Protein AF-A0A812FP64-F1 (afdb_monomer)

Solvent-accessible surface area (backbone atoms only — not comparable to full-atom values): 18025 Å² total; per-residue (Å²): 130,90,75,57,46,50,101,86,68,48,74,59,76,92,74,83,90,45,68,60,54,35,34,75,73,61,64,27,31,52,52,30,42,35,33,38,36,27,57,42,31,34,38,36,52,99,87,45,77,47,78,25,68,28,50,44,52,38,47,74,76,44,95,54,52,71,64,57,52,62,69,29,67,69,55,45,49,52,55,51,52,55,50,50,54,51,47,53,60,49,29,75,68,24,72,63,49,21,33,39,33,40,24,60,36,70,70,52,29,52,52,51,42,48,44,37,40,75,75,65,72,37,49,62,50,80,42,40,84,84,48,96,58,44,64,59,54,52,52,52,48,64,77,39,80,56,37,30,42,29,21,35,74,55,71,53,50,102,61,89,46,45,48,25,26,32,35,38,57,46,50,77,78,81,48,62,69,57,53,51,42,47,52,54,46,28,23,38,58,60,97,53,84,64,60,66,18,40,38,38,35,61,40,38,69,64,57,48,53,44,54,55,40,57,47,66,54,67,63,74,90,78,71,81,80,82,80,86,81,86,83,82,88,84,84,92,86,92,79,84,93,78,86,88,83,88,81,91,82,90,86,86,88,83,85,87,84,87,85,84,87,75,90,75,86,75,67,89,80,83,89,85,83,88,83,84,80,88,66,68,52,76,45,78,51,61,73,48,75,48,76,48,65,37,79,120

Mean predicted aligned error: 14.49 Å

Radius of gyration: 25.07 Å; Cα contacts (8 Å, |Δi|>4): 421; chains: 1; bounding box: 76×59×64 Å

Sequence (296 aa):
MAEYSDPEGMLICDYQYGLKQAVVDGVCRQPKIVLIDNEHLSITSGGNRQHFASILDCLKQSDISYQSVIHNEEAMHYILNSACKKLAQIRELSPNAGGLVVAASIKHAKDIQKRLVEQFNQSASIVTYHHVNPLNEIESFRHSNVQWIVSVGMISEGTDIPRLQVCCHMSSVKTELYFRQVLGRILRVNDSLNQEAWLYTFAEESLIGFAERIEQDIPDTCMFLKQEEGAQNVADEPISLSSTVSDRIQSSYSQPSTLSWENISAVIESNNTNNALLYDELRLGQFKQRVIAAFT

Nearest PDB structures (foldseek):
  8h5z-assembly2_A  TM=6.139E-01  e=2.777E-07  Escherichia coli K-12
  6jde-assembly2_A  TM=6.285E-01  e=4.285E-07  Escherichia coli K-12
  6l5n-assembly2_B  TM=7.055E-01  e=5.431E-06  Homo sapiens
  1wp9-assembly2_B  TM=6.899E-01  e=4.798E-06  Pyrococcus furiosus DSM 3638
  6jde-assembly1_B  TM=5.961E-01  e=1.085E-06  Escherichia coli K-12

Structure (mmCIF, N/CA/C/O backbone):
data_AF-A0A812FP64-F1
#
_entry.id   AF-A0A812FP64-F1
#
loop_
_atom_site.group_PDB
_atom_site.id
_atom_site.type_symbol
_atom_site.label_atom_id
_atom_site.label_alt_id
_atom_site.label_comp_id
_atom_site.label_asym_id
_atom_site.label_entity_id
_atom_site.label_seq_id
_atom_site.pdbx_PDB_ins_code
_atom_site.Cartn_x
_atom_site.Cartn_y
_atom_site.Cartn_z
_atom_site.occupancy
_atom_site.B_iso_or_equiv
_atom_site.auth_seq_id
_atom_site.auth_comp_id
_atom_site.auth_asym_id
_atom_site.auth_atom_id
_atom_site.pdbx_PDB_model_num
ATOM 1 N N . MET A 1 1 ? 41.583 18.718 -5.049 1.00 45.09 1 MET A N 1
ATOM 2 C CA . MET A 1 1 ? 40.589 18.086 -4.156 1.00 45.09 1 MET A CA 1
ATOM 3 C C . MET A 1 1 ? 39.239 18.355 -4.789 1.00 45.09 1 MET A C 1
ATOM 5 O O . MET A 1 1 ? 39.073 19.461 -5.276 1.00 45.09 1 MET A O 1
ATOM 9 N N . ALA A 1 2 ? 38.362 17.360 -4.915 1.00 50.62 2 ALA A N 1
ATOM 10 C CA . ALA A 1 2 ? 37.030 17.594 -5.472 1.00 50.62 2 ALA A CA 1
ATOM 11 C C . ALA A 1 2 ? 36.250 18.498 -4.502 1.00 50.62 2 ALA A C 1
ATOM 13 O O . ALA A 1 2 ? 36.126 18.159 -3.325 1.00 50.62 2 ALA A O 1
ATOM 14 N N . GLU A 1 3 ? 35.830 19.669 -4.975 1.00 54.97 3 GLU A N 1
ATOM 15 C CA . GLU A 1 3 ? 34.977 20.599 -4.235 1.00 54.97 3 GLU A CA 1
ATOM 16 C C . GLU A 1 3 ? 33.529 20.142 -4.428 1.00 54.97 3 GLU A C 1
ATOM 18 O O . GLU A 1 3 ? 32.976 20.257 -5.514 1.00 54.97 3 GLU A O 1
ATOM 23 N N . TYR A 1 4 ? 32.940 19.555 -3.384 1.00 62.34 4 TYR A N 1
ATOM 24 C CA . TYR A 1 4 ? 31.558 19.051 -3.392 1.00 62.34 4 TYR A CA 1
ATOM 25 C C . TYR A 1 4 ? 30.542 20.104 -2.930 1.00 62.34 4 TYR A C 1
ATOM 27 O O . TYR A 1 4 ? 29.413 19.766 -2.581 1.00 62.34 4 TYR A O 1
ATOM 35 N N . SER A 1 5 ? 30.944 21.371 -2.879 1.00 66.00 5 SER A N 1
ATOM 36 C CA . SER A 1 5 ? 30.127 22.470 -2.378 1.00 66.00 5 SER A CA 1
ATOM 37 C C . SER A 1 5 ? 30.410 23.741 -3.167 1.00 66.00 5 SER A C 1
ATOM 39 O O . SER A 1 5 ? 31.574 24.031 -3.449 1.00 66.00 5 SER A O 1
ATOM 41 N N . ASP A 1 6 ? 29.357 24.471 -3.527 1.00 64.94 6 ASP A N 1
ATOM 42 C CA . ASP A 1 6 ? 29.465 25.781 -4.172 1.00 64.94 6 ASP A CA 1
ATOM 43 C C . ASP A 1 6 ? 29.991 26.853 -3.179 1.00 64.94 6 ASP A C 1
ATOM 45 O O . ASP A 1 6 ? 30.151 26.565 -1.984 1.00 64.94 6 ASP A O 1
ATOM 49 N N . PRO A 1 7 ? 30.326 28.077 -3.638 1.00 69.00 7 PRO A N 1
ATOM 50 C CA . PRO A 1 7 ? 30.787 29.166 -2.768 1.00 69.00 7 PRO A CA 1
ATOM 51 C C . PRO A 1 7 ? 29.809 29.518 -1.634 1.00 69.00 7 PRO A C 1
ATOM 53 O O . PRO A 1 7 ? 30.215 30.108 -0.632 1.00 69.00 7 PRO A O 1
ATOM 56 N N . GLU A 1 8 ? 28.539 29.147 -1.785 1.00 72.75 8 GLU A N 1
ATOM 57 C CA . GLU A 1 8 ? 27.446 29.344 -0.840 1.00 72.75 8 GLU A CA 1
ATOM 58 C C . GLU A 1 8 ? 27.245 28.153 0.127 1.00 72.75 8 GLU A C 1
ATOM 60 O O . GLU A 1 8 ? 26.411 28.225 1.032 1.00 72.75 8 GLU A O 1
ATOM 65 N N . GLY A 1 9 ? 28.040 27.082 0.003 1.00 66.44 9 GLY A N 1
ATOM 66 C CA . GLY A 1 9 ? 28.009 25.904 0.876 1.00 66.44 9 GLY A CA 1
ATOM 67 C C . GLY A 1 9 ? 26.958 24.851 0.503 1.00 66.44 9 GLY A C 1
ATOM 68 O O . GLY A 1 9 ? 26.731 23.918 1.278 1.00 66.44 9 GLY A O 1
ATOM 69 N N . MET A 1 10 ? 26.327 24.964 -0.666 1.00 62.62 10 MET A N 1
ATOM 70 C CA . MET A 1 10 ? 25.354 23.998 -1.171 1.00 62.62 10 MET A CA 1
ATOM 71 C C . MET A 1 10 ? 26.065 22.813 -1.814 1.00 62.62 10 MET A C 1
ATOM 73 O O . MET A 1 10 ? 26.974 22.974 -2.626 1.00 62.62 10 MET A O 1
ATOM 77 N N . LEU A 1 11 ? 25.622 21.604 -1.469 1.00 68.12 11 LEU A N 1
ATOM 78 C CA . LEU A 1 11 ? 26.127 20.361 -2.048 1.00 68.12 11 LEU A CA 1
ATOM 79 C C . LEU A 1 11 ? 25.937 20.344 -3.571 1.00 68.12 11 LEU A C 1
ATOM 81 O O . LEU A 1 11 ? 24.811 20.412 -4.065 1.00 68.12 11 LEU A O 1
ATOM 85 N N . ILE A 1 12 ? 27.036 20.180 -4.307 1.00 69.44 12 ILE A N 1
ATOM 86 C CA . ILE A 1 12 ? 27.010 20.011 -5.761 1.00 69.44 12 ILE A CA 1
ATOM 87 C C . ILE A 1 12 ? 26.729 18.535 -6.052 1.00 69.44 12 ILE A C 1
ATOM 89 O O . ILE A 1 12 ? 27.537 17.657 -5.752 1.00 69.44 12 ILE A O 1
ATOM 93 N N . CYS A 1 13 ? 25.554 18.249 -6.612 1.00 64.12 13 CYS A N 1
ATOM 94 C CA . CYS A 1 13 ? 25.195 16.909 -7.060 1.00 64.12 13 CYS A CA 1
ATOM 95 C C . CYS A 1 13 ? 25.656 16.719 -8.513 1.00 64.12 13 CYS A C 1
ATOM 97 O O . CYS A 1 13 ? 25.072 17.301 -9.424 1.00 64.12 13 CYS A O 1
ATOM 99 N N . ASP A 1 14 ? 26.690 15.901 -8.731 1.00 67.12 14 ASP A N 1
ATOM 100 C CA . ASP A 1 14 ? 27.253 15.663 -10.072 1.00 67.12 14 ASP A CA 1
ATOM 101 C C . ASP A 1 14 ? 26.276 14.943 -11.016 1.00 67.12 14 ASP A C 1
ATOM 103 O O . ASP A 1 14 ? 26.309 15.125 -12.234 1.00 67.12 14 ASP A O 1
ATOM 107 N N . TYR A 1 15 ? 25.406 14.096 -10.462 1.00 73.31 15 TYR A N 1
ATOM 108 C CA . TYR A 1 15 ? 24.400 13.366 -11.219 1.00 73.31 15 TYR A CA 1
ATOM 109 C C . TYR A 1 15 ? 23.241 12.951 -10.320 1.00 73.31 15 TYR A C 1
ATOM 111 O O . TYR A 1 15 ? 23.443 12.360 -9.258 1.00 73.31 15 TYR A O 1
ATOM 119 N N . GLN A 1 16 ? 22.020 13.183 -10.793 1.00 74.56 16 GLN A N 1
ATOM 120 C CA . GLN A 1 16 ? 20.808 12.738 -10.127 1.00 74.56 16 GLN A CA 1
ATOM 121 C C . GLN A 1 16 ? 19.986 11.858 -11.064 1.00 74.56 16 GLN A C 1
ATOM 123 O O . GLN A 1 16 ? 19.585 12.277 -12.148 1.00 74.56 16 GLN A O 1
ATOM 128 N N . TYR A 1 17 ? 19.680 10.647 -10.603 1.00 79.69 17 TYR A N 1
ATOM 129 C CA . TYR A 1 17 ? 18.766 9.733 -11.278 1.00 79.69 17 TYR A CA 1
ATOM 130 C C . TYR A 1 17 ? 17.412 9.733 -10.560 1.00 79.69 17 TYR A C 1
ATOM 132 O O . TYR A 1 17 ? 17.241 9.081 -9.530 1.00 79.69 17 TYR A O 1
ATOM 140 N N . GLY A 1 18 ? 16.479 10.543 -11.067 1.00 84.31 18 GLY A N 1
ATOM 141 C CA . GLY A 1 18 ? 15.134 10.711 -10.509 1.00 84.31 18 GLY A CA 1
ATOM 142 C C . GLY A 1 18 ? 14.179 9.568 -10.856 1.00 84.31 18 GLY A C 1
ATOM 143 O O . GLY A 1 18 ? 14.445 8.745 -11.738 1.00 84.31 18 GLY A O 1
ATOM 144 N N . LEU A 1 19 ? 13.026 9.531 -10.183 1.00 86.12 19 LEU A N 1
ATOM 145 C CA . LEU A 1 19 ? 12.020 8.501 -10.437 1.00 86.12 19 LEU A CA 1
ATOM 146 C C . LEU A 1 19 ? 11.416 8.665 -11.835 1.00 86.12 19 LEU A C 1
ATOM 148 O O . LEU A 1 19 ? 11.141 7.664 -12.496 1.00 86.12 19 LEU A O 1
ATOM 152 N N . LYS A 1 20 ? 11.273 9.906 -12.316 1.00 86.50 20 LYS A N 1
ATOM 153 C CA . LYS A 1 20 ? 10.800 10.185 -13.675 1.00 86.50 20 LYS A CA 1
ATOM 154 C C . LYS A 1 20 ? 11.697 9.528 -14.720 1.00 86.50 20 LYS A C 1
ATOM 156 O O . LYS A 1 20 ? 11.192 8.861 -15.619 1.00 86.50 20 LYS A O 1
ATOM 161 N N . GLN A 1 21 ? 13.017 9.670 -14.577 1.00 87.56 21 GLN A N 1
ATOM 162 C CA . GLN A 1 21 ? 13.975 9.055 -15.498 1.00 87.56 21 G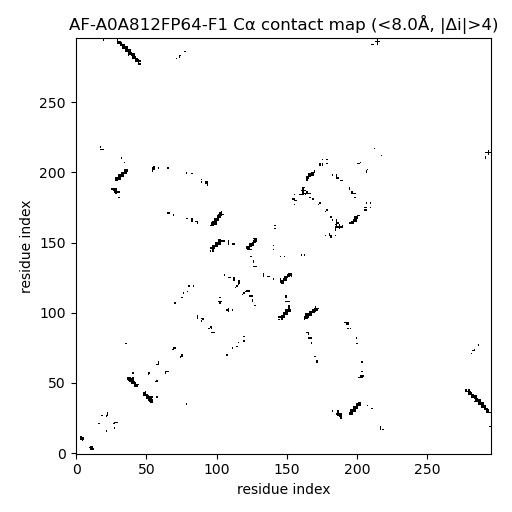LN A CA 1
ATOM 163 C C . GLN A 1 21 ? 13.909 7.523 -15.424 1.00 87.56 21 GLN A C 1
ATOM 165 O O . GLN A 1 21 ? 13.856 6.869 -16.459 1.00 87.56 21 GLN A O 1
ATOM 170 N N . ALA A 1 22 ? 13.802 6.949 -14.221 1.00 88.75 22 ALA A N 1
ATOM 171 C CA . ALA A 1 22 ? 13.667 5.502 -14.039 1.00 88.75 22 ALA A CA 1
ATOM 172 C C . ALA A 1 22 ? 12.414 4.907 -14.708 1.00 88.75 22 ALA A C 1
ATOM 174 O O . ALA A 1 22 ? 12.445 3.767 -15.180 1.00 88.75 22 ALA A O 1
ATOM 175 N N . VAL A 1 23 ? 11.312 5.665 -14.742 1.00 88.38 23 VAL A N 1
ATOM 176 C CA . VAL A 1 23 ? 10.083 5.278 -15.451 1.00 88.38 23 VAL A CA 1
ATOM 177 C C . VAL A 1 23 ? 10.269 5.377 -16.967 1.00 88.38 23 VAL A C 1
ATOM 179 O O . VAL A 1 23 ? 9.885 4.450 -17.677 1.00 88.38 23 VAL A O 1
ATOM 182 N N . VAL A 1 24 ? 10.897 6.449 -17.467 1.00 88.81 24 VAL A N 1
ATOM 183 C CA . VAL A 1 24 ? 11.200 6.622 -18.904 1.00 88.81 24 VAL A CA 1
ATOM 184 C C . VAL A 1 24 ? 12.122 5.516 -19.424 1.00 88.81 24 VAL A C 1
ATOM 186 O O . VAL A 1 24 ? 11.886 4.978 -20.503 1.00 88.81 24 VAL A O 1
ATOM 189 N N . ASP A 1 25 ? 13.123 5.129 -18.635 1.00 90.44 25 ASP A N 1
ATOM 190 C CA . ASP A 1 25 ? 14.079 4.074 -18.986 1.00 90.44 25 ASP A CA 1
ATOM 191 C C . ASP A 1 25 ? 13.487 2.656 -18.842 1.00 90.44 25 ASP A C 1
ATOM 193 O O . ASP A 1 25 ? 14.158 1.669 -19.142 1.00 90.44 25 ASP A O 1
ATOM 197 N N . GLY A 1 26 ? 12.243 2.524 -18.362 1.00 87.44 26 GLY A N 1
ATOM 198 C CA . GLY A 1 26 ? 11.562 1.238 -18.192 1.00 87.44 26 GLY A CA 1
ATOM 199 C C . GLY A 1 26 ? 12.110 0.372 -17.054 1.00 87.44 26 GLY A C 1
ATOM 200 O O . GLY A 1 26 ? 11.794 -0.813 -16.977 1.00 87.44 26 GLY A O 1
ATOM 201 N N . VAL A 1 27 ? 12.923 0.943 -16.161 1.00 90.81 27 VAL A N 1
ATOM 202 C CA . VAL A 1 27 ? 13.500 0.242 -14.999 1.00 90.81 27 VAL A CA 1
ATOM 203 C C . VAL A 1 27 ? 12.517 0.229 -13.823 1.00 90.81 27 VAL A C 1
ATOM 205 O O . VAL A 1 27 ? 12.567 -0.6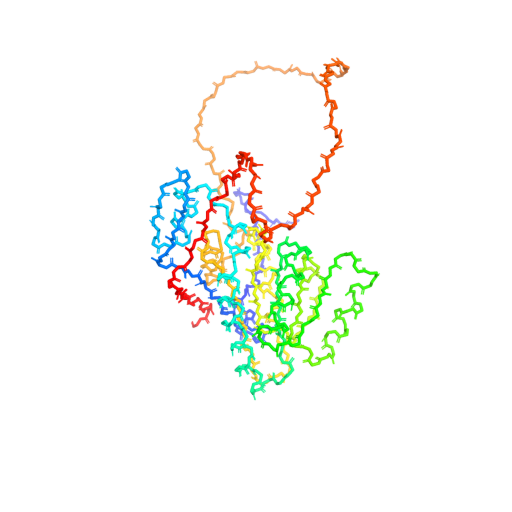60 -12.969 1.00 90.81 27 VAL A O 1
ATOM 208 N N . CYS A 1 28 ? 11.603 1.202 -13.773 1.00 91.50 28 CYS A N 1
ATOM 209 C CA . CYS A 1 28 ? 10.537 1.293 -12.779 1.00 91.50 28 CYS A CA 1
ATOM 210 C C . CYS A 1 28 ? 9.159 1.403 -13.434 1.00 91.50 28 CYS A C 1
ATOM 212 O O . CYS A 1 28 ? 8.992 1.995 -14.497 1.00 91.50 28 CYS A O 1
ATOM 214 N N . ARG A 1 29 ? 8.145 0.861 -12.759 1.00 92.31 29 ARG A N 1
ATOM 215 C CA . ARG A 1 29 ? 6.742 1.052 -13.132 1.00 92.31 29 ARG A CA 1
ATOM 216 C C . ARG A 1 29 ? 6.309 2.485 -12.862 1.00 92.31 29 ARG A C 1
ATOM 218 O O . ARG A 1 29 ? 6.771 3.113 -11.910 1.00 92.31 29 ARG A O 1
ATOM 225 N N . GLN A 1 30 ? 5.340 2.955 -13.638 1.00 89.50 30 GLN A N 1
ATOM 226 C CA . GLN A 1 30 ? 4.699 4.239 -13.397 1.00 89.50 30 GLN A CA 1
ATOM 227 C C . GLN A 1 30 ? 3.782 4.156 -12.159 1.00 89.50 30 GLN A C 1
ATOM 229 O O . GLN A 1 30 ? 2.849 3.342 -12.149 1.00 89.50 30 GLN A O 1
ATOM 234 N N . PRO A 1 31 ? 4.015 4.971 -11.112 1.00 90.94 31 PRO A N 1
ATOM 235 C CA . PRO A 1 31 ? 3.187 4.955 -9.913 1.00 90.94 31 PRO A CA 1
ATOM 236 C C . PRO A 1 31 ? 1.846 5.660 -10.146 1.00 90.94 31 PRO A C 1
ATOM 238 O O . PRO A 1 31 ? 1.785 6.773 -10.670 1.00 90.94 31 PRO A O 1
ATOM 241 N N . LYS A 1 32 ? 0.768 5.040 -9.664 1.00 92.62 32 LYS A N 1
ATOM 242 C CA . LYS A 1 32 ? -0.553 5.660 -9.514 1.00 92.62 32 LYS A CA 1
ATOM 243 C C . LYS A 1 32 ? -0.933 5.659 -8.038 1.00 92.62 32 LYS A C 1
ATOM 245 O O . LYS A 1 32 ? -1.025 4.598 -7.421 1.00 92.62 32 LYS A O 1
ATOM 250 N N . ILE A 1 33 ? -1.141 6.838 -7.466 1.00 92.69 33 ILE A N 1
ATOM 251 C CA . ILE A 1 33 ? -1.484 7.017 -6.053 1.00 92.69 33 ILE A CA 1
ATOM 252 C C . ILE A 1 33 ? -2.962 7.390 -5.959 1.00 92.69 33 ILE A C 1
ATOM 254 O O . ILE A 1 33 ? -3.407 8.365 -6.554 1.00 92.69 33 ILE A O 1
ATOM 258 N N . VAL A 1 34 ? -3.732 6.607 -5.213 1.00 92.00 34 VAL A N 1
ATOM 259 C CA . VAL A 1 34 ? -5.158 6.811 -4.973 1.00 92.00 34 VAL A CA 1
ATOM 260 C C . VAL A 1 34 ? -5.345 7.326 -3.555 1.00 92.00 34 VAL A C 1
ATOM 262 O O . VAL A 1 34 ? -5.114 6.604 -2.584 1.00 92.00 34 VAL A O 1
ATOM 265 N N . LEU A 1 35 ? -5.780 8.576 -3.457 1.00 88.38 35 LEU A N 1
ATOM 266 C CA . LEU A 1 35 ? -6.130 9.262 -2.222 1.00 88.38 35 LEU A CA 1
ATOM 267 C C . LEU A 1 35 ? -7.630 9.084 -1.969 1.00 88.38 35 LEU A C 1
ATOM 269 O O . LEU A 1 35 ? -8.463 9.606 -2.712 1.00 88.38 35 LEU A O 1
ATOM 273 N N . ILE A 1 36 ? -7.968 8.318 -0.937 1.00 88.12 36 ILE A N 1
ATOM 274 C CA . ILE A 1 36 ? -9.342 8.048 -0.510 1.00 88.12 36 ILE A CA 1
ATOM 275 C C . ILE A 1 36 ? -9.769 9.103 0.499 1.00 88.12 36 ILE A C 1
ATOM 277 O O . ILE A 1 36 ? -9.120 9.280 1.526 1.00 88.12 36 ILE A O 1
ATOM 281 N N . ASP A 1 37 ? -10.896 9.743 0.235 1.00 83.12 37 ASP A N 1
ATOM 282 C CA . ASP A 1 37 ? -11.482 10.770 1.087 1.00 83.12 37 ASP A CA 1
ATOM 283 C C . ASP A 1 37 ? -12.968 10.471 1.342 1.00 83.12 37 ASP A C 1
ATOM 285 O O . ASP A 1 37 ? -13.542 9.574 0.719 1.00 83.12 37 ASP A O 1
ATOM 289 N N . ASN A 1 38 ? -13.604 11.194 2.261 1.00 76.38 38 ASN A N 1
ATOM 290 C CA . ASN A 1 38 ? -15.015 11.022 2.596 1.00 76.38 38 ASN A CA 1
ATOM 291 C C . ASN A 1 38 ? -15.719 12.375 2.754 1.00 76.38 38 ASN A C 1
ATOM 293 O O . ASN A 1 38 ? -15.277 13.212 3.533 1.00 76.38 38 ASN A O 1
ATOM 297 N N . GLU A 1 39 ? -16.827 12.573 2.035 1.00 62.75 39 GLU A N 1
ATOM 298 C CA . GLU A 1 39 ? -17.524 13.870 1.966 1.00 62.75 39 GLU A CA 1
ATOM 299 C C . GLU A 1 39 ? -18.543 14.100 3.091 1.00 62.75 39 GLU A C 1
ATOM 301 O O . GLU A 1 39 ? -19.091 15.195 3.232 1.00 62.75 39 GLU A O 1
ATOM 306 N N . HIS A 1 40 ? -18.813 13.075 3.903 1.00 62.53 40 HIS A N 1
ATOM 307 C CA . HIS A 1 40 ? -19.838 13.104 4.946 1.00 62.53 40 HIS A CA 1
ATOM 308 C C . HIS A 1 40 ? -19.354 12.402 6.216 1.00 62.53 40 HIS A C 1
ATOM 310 O O . HIS A 1 40 ? -20.009 11.499 6.744 1.00 62.53 40 HIS A O 1
ATOM 316 N N . LEU A 1 41 ? -18.195 12.819 6.718 1.00 61.94 41 LEU A N 1
ATOM 317 C CA . LEU A 1 41 ? -17.704 12.374 8.017 1.00 61.94 41 LEU A CA 1
ATOM 318 C C . LEU A 1 41 ? -18.571 12.969 9.116 1.00 61.94 41 LEU A C 1
ATOM 320 O O . LEU A 1 41 ? -18.867 14.165 9.105 1.00 61.94 41 LEU A O 1
ATOM 324 N N . SER A 1 42 ? -18.962 12.144 10.082 1.00 60.44 42 SER A N 1
ATOM 325 C CA . SER A 1 42 ? -19.587 12.643 11.298 1.00 60.44 42 SER A CA 1
ATOM 326 C C . SER A 1 42 ? -18.917 12.077 12.535 1.00 60.44 42 SER A C 1
ATOM 328 O O . SER A 1 42 ? -18.745 10.862 12.639 1.00 60.44 42 SER A O 1
ATOM 330 N N . ILE A 1 43 ? -18.574 12.965 13.461 1.00 63.34 43 ILE A N 1
ATOM 331 C CA . ILE A 1 43 ? -17.980 12.633 14.755 1.00 63.34 43 ILE A CA 1
ATOM 332 C C . ILE A 1 43 ? -19.002 12.952 15.828 1.00 63.34 43 ILE A C 1
ATOM 334 O O . ILE A 1 43 ? -19.589 14.035 15.814 1.00 63.34 43 ILE A O 1
ATOM 338 N N . THR A 1 44 ? -19.196 12.033 16.765 1.00 63.69 44 THR A N 1
ATOM 339 C CA . THR A 1 44 ? -19.961 12.310 17.983 1.00 63.69 44 THR A CA 1
ATOM 340 C C . THR A 1 44 ? -18.981 12.529 19.124 1.00 63.69 44 THR A C 1
ATOM 342 O O . THR A 1 44 ? -18.404 11.553 19.585 1.00 63.69 44 THR A O 1
ATOM 345 N N . SER A 1 45 ? -18.801 13.777 19.569 1.00 55.34 45 SER A N 1
ATOM 346 C CA . SER A 1 45 ? -17.953 14.117 20.721 1.00 55.34 45 SER A CA 1
ATOM 347 C C . SER A 1 45 ? -18.764 14.847 21.783 1.00 55.34 45 SER A C 1
ATOM 349 O O . SER A 1 45 ? -19.481 15.808 21.489 1.00 55.34 45 SER A O 1
ATOM 351 N N . GLY A 1 46 ? -18.745 14.339 23.019 1.00 54.88 46 GLY A N 1
ATOM 352 C CA . GLY A 1 46 ? -19.462 14.944 24.151 1.00 54.88 46 GLY A CA 1
ATOM 353 C C . GLY A 1 46 ? -20.984 15.100 23.970 1.00 54.88 46 GLY A C 1
ATOM 354 O O . GLY A 1 46 ? -21.586 15.949 24.621 1.00 54.88 46 GLY A O 1
ATOM 355 N N . GLY A 1 47 ? -21.614 14.322 23.080 1.00 56.19 47 GLY A N 1
ATOM 356 C CA . GLY A 1 47 ? -23.051 14.402 22.772 1.00 56.19 47 GLY A CA 1
ATOM 357 C C . GLY A 1 47 ? -23.429 15.339 21.617 1.00 56.19 47 GLY A C 1
ATOM 358 O O . GLY A 1 47 ? -24.588 15.334 21.203 1.00 56.19 47 GLY A O 1
ATOM 359 N N . ASN A 1 48 ? -22.474 16.083 21.045 1.00 54.47 48 ASN A N 1
ATOM 360 C CA . ASN A 1 48 ? -22.679 16.876 19.832 1.00 54.47 48 ASN A CA 1
ATOM 361 C C . ASN A 1 48 ? -22.124 16.147 18.604 1.00 54.47 48 ASN A C 1
ATOM 363 O O . ASN A 1 48 ? -21.003 15.636 18.613 1.00 54.47 48 ASN A O 1
ATOM 367 N N . ARG A 1 49 ? -22.917 16.121 17.527 1.00 67.19 49 ARG A N 1
ATOM 368 C CA .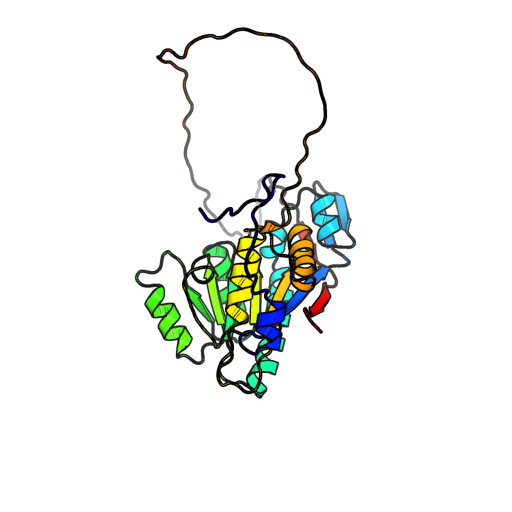 ARG A 1 49 ? -22.526 15.535 16.243 1.00 67.19 49 ARG A CA 1
ATOM 369 C C . ARG A 1 49 ? -21.988 16.625 15.321 1.00 67.19 49 ARG A C 1
ATOM 371 O O . ARG A 1 49 ? -22.733 17.517 14.924 1.00 67.19 49 ARG A O 1
ATOM 378 N N . GLN A 1 50 ? -20.708 16.548 14.983 1.00 68.31 50 GLN A N 1
ATOM 379 C CA . GLN A 1 50 ? -20.059 17.449 14.031 1.00 68.31 50 GLN A CA 1
ATOM 380 C C . GLN A 1 50 ? -19.947 16.772 12.666 1.00 68.31 50 GLN A C 1
ATOM 382 O O . GLN A 1 50 ? -19.721 15.565 12.595 1.00 68.31 50 GLN A O 1
ATOM 387 N N . HIS A 1 51 ? -20.123 17.547 11.594 1.00 72.50 51 HIS A N 1
ATOM 388 C CA . HIS A 1 51 ? -20.042 17.082 10.211 1.00 72.50 51 HIS A CA 1
ATOM 389 C C . HIS A 1 51 ? -18.840 17.711 9.507 1.00 72.50 51 HIS A C 1
ATOM 391 O O . HIS A 1 51 ? -18.635 18.918 9.619 1.00 72.50 51 HIS A O 1
ATOM 397 N N . PHE A 1 52 ? -18.091 16.911 8.747 1.00 72.50 52 PHE A N 1
ATOM 398 C CA . PHE A 1 52 ? -16.904 17.354 8.012 1.00 72.50 52 PHE A CA 1
ATOM 399 C C . PHE A 1 52 ? -16.990 16.953 6.539 1.00 72.50 52 PHE A C 1
ATOM 401 O O . PHE A 1 52 ? -17.520 15.891 6.203 1.00 72.50 52 PHE A O 1
ATOM 408 N N . ALA A 1 53 ? -16.455 17.819 5.675 1.00 69.12 53 ALA A N 1
ATOM 409 C CA . ALA A 1 53 ? -16.489 17.675 4.218 1.00 69.12 53 ALA A CA 1
ATOM 410 C C . ALA A 1 53 ? -15.326 16.841 3.646 1.00 69.12 53 ALA A C 1
ATOM 412 O O . ALA A 1 53 ? -15.347 16.489 2.466 1.00 69.12 53 ALA A O 1
ATOM 413 N N . SER A 1 54 ? -14.308 16.549 4.459 1.00 73.81 54 SER A N 1
ATOM 414 C CA . SER A 1 54 ? -13.164 15.709 4.098 1.00 73.81 54 SER A CA 1
ATOM 415 C C . SER A 1 54 ? -12.491 15.117 5.339 1.00 73.81 54 SER A C 1
ATOM 417 O O . SER A 1 54 ? -12.661 15.615 6.459 1.00 73.81 54 SER A O 1
ATOM 419 N N . ILE A 1 55 ? -11.693 14.064 5.143 1.00 77.44 55 ILE A N 1
ATOM 420 C CA . ILE A 1 55 ? -10.822 13.479 6.174 1.00 77.44 55 ILE A CA 1
ATOM 421 C C . ILE A 1 55 ? -9.829 14.536 6.659 1.00 77.44 55 ILE A C 1
ATOM 423 O O . ILE A 1 55 ? -9.581 14.639 7.856 1.00 77.44 55 ILE A O 1
ATOM 427 N N . LEU A 1 56 ? -9.305 15.360 5.753 1.00 78.44 56 LEU A N 1
ATOM 428 C CA . LEU A 1 56 ? -8.418 16.467 6.095 1.00 78.44 56 LEU A CA 1
ATOM 429 C C . LEU A 1 56 ? -9.088 17.466 7.051 1.00 78.44 56 LEU A C 1
ATOM 431 O O . LEU A 1 56 ? -8.514 17.802 8.085 1.00 78.44 56 LEU A O 1
ATOM 435 N N . ASP A 1 57 ? -10.306 17.908 6.732 1.00 75.50 57 ASP A N 1
ATOM 436 C CA . ASP A 1 57 ? -11.057 18.852 7.567 1.00 75.50 57 ASP A CA 1
ATOM 437 C C . ASP A 1 57 ? -11.386 18.246 8.930 1.00 75.50 57 ASP A C 1
ATOM 439 O O . ASP A 1 57 ? -11.225 18.903 9.956 1.00 75.50 57 ASP A O 1
ATOM 443 N N . CYS A 1 58 ? -11.783 16.971 8.939 1.00 75.19 58 CYS A N 1
ATOM 444 C CA . CYS A 1 58 ? -12.024 16.194 10.149 1.00 75.19 58 CYS A CA 1
ATOM 445 C C . CYS A 1 58 ? -10.784 16.178 11.052 1.00 75.19 58 CYS A C 1
ATOM 447 O O . CYS A 1 58 ? -10.892 16.484 12.235 1.00 75.19 58 CYS A O 1
ATOM 449 N N . LEU A 1 59 ? -9.602 15.875 10.512 1.00 77.62 59 LEU A N 1
ATOM 450 C CA . LEU A 1 59 ? -8.361 15.809 11.292 1.00 77.62 59 LEU A CA 1
ATOM 451 C C . LEU A 1 59 ? -7.879 17.185 11.785 1.00 77.62 59 LEU A C 1
ATOM 453 O O . LEU A 1 59 ? -7.187 17.251 12.793 1.00 77.62 59 LEU A O 1
ATOM 457 N N . LYS A 1 60 ? -8.219 18.276 11.087 1.00 79.50 60 LYS A N 1
ATOM 458 C CA . LYS A 1 60 ? -7.837 19.645 11.484 1.00 79.50 60 LYS A CA 1
ATOM 459 C C . LYS A 1 60 ? -8.769 20.262 12.522 1.00 79.50 60 LYS A C 1
ATOM 461 O O . LYS A 1 60 ? -8.329 21.083 13.319 1.00 79.50 60 LYS A O 1
ATOM 466 N N . GLN A 1 61 ? -10.056 19.932 12.459 1.00 76.25 61 GLN A N 1
ATOM 467 C CA . GLN A 1 61 ? -11.107 20.599 13.235 1.00 76.25 61 GLN A CA 1
ATOM 468 C C . GLN A 1 61 ? -11.603 19.772 14.432 1.00 76.25 61 GLN A C 1
ATOM 470 O O . GLN A 1 61 ? -12.435 20.259 15.195 1.00 76.25 61 GLN A O 1
ATOM 475 N N . SER A 1 62 ? -11.117 18.541 14.600 1.00 74.50 62 SER A N 1
ATOM 476 C CA . SER A 1 62 ? -11.477 17.655 15.711 1.00 74.50 62 SER A CA 1
ATOM 477 C C . SER A 1 62 ? -10.241 17.039 16.368 1.00 74.50 62 SER A C 1
ATOM 479 O O . SER A 1 62 ? -9.163 17.032 15.780 1.00 74.50 62 SER A O 1
ATOM 481 N N . ASP A 1 63 ? -10.418 16.442 17.548 1.00 72.56 63 ASP A N 1
ATOM 482 C CA . ASP A 1 63 ? -9.360 15.714 18.269 1.00 72.56 63 ASP A CA 1
ATOM 483 C C . ASP A 1 63 ? -9.094 14.301 17.704 1.00 72.56 63 ASP A C 1
ATOM 485 O O . ASP A 1 63 ? -8.386 13.483 18.303 1.00 72.56 63 ASP A O 1
ATOM 489 N N . ILE A 1 64 ? -9.657 13.970 16.536 1.00 74.38 64 ILE A N 1
ATOM 490 C CA . ILE A 1 64 ? -9.468 12.657 15.930 1.00 74.38 64 ILE A CA 1
ATOM 491 C C . ILE A 1 64 ? -8.072 12.530 15.335 1.00 74.38 64 ILE A C 1
ATOM 493 O O . ILE A 1 64 ? -7.654 13.264 14.445 1.00 74.38 64 ILE A O 1
ATOM 497 N N . SER A 1 65 ? -7.374 11.486 15.769 1.00 83.62 65 SER A N 1
ATOM 498 C CA . SER A 1 65 ? -6.114 11.084 15.162 1.00 83.62 65 SER A CA 1
ATOM 499 C C . SER A 1 65 ? -6.328 10.306 13.858 1.00 83.62 65 SER A C 1
ATOM 501 O O . SER A 1 65 ? -7.276 9.534 13.708 1.00 83.62 65 SER A O 1
ATOM 503 N N . TYR A 1 66 ? -5.362 10.398 12.942 1.00 84.50 66 TYR A N 1
ATOM 504 C CA . TYR A 1 66 ? -5.313 9.547 11.743 1.00 84.50 66 TYR A CA 1
ATOM 505 C C . TYR A 1 66 ? -5.364 8.043 12.068 1.00 84.50 66 TYR A C 1
ATOM 507 O O . TYR A 1 66 ? -5.891 7.252 11.287 1.00 84.50 66 TYR A O 1
ATOM 515 N N . GLN A 1 67 ? -4.877 7.649 13.250 1.00 85.12 67 GLN A N 1
ATOM 516 C CA . GLN A 1 67 ? -4.964 6.276 13.737 1.00 85.12 67 GLN A CA 1
ATOM 517 C C . GLN A 1 67 ? -6.417 5.786 13.788 1.00 85.12 67 GLN A C 1
ATOM 519 O O . GLN A 1 67 ? -6.687 4.641 13.432 1.00 85.12 67 GLN A O 1
ATOM 524 N N . SER A 1 68 ? -7.351 6.648 14.188 1.00 84.88 68 SER A N 1
ATOM 525 C CA . SER 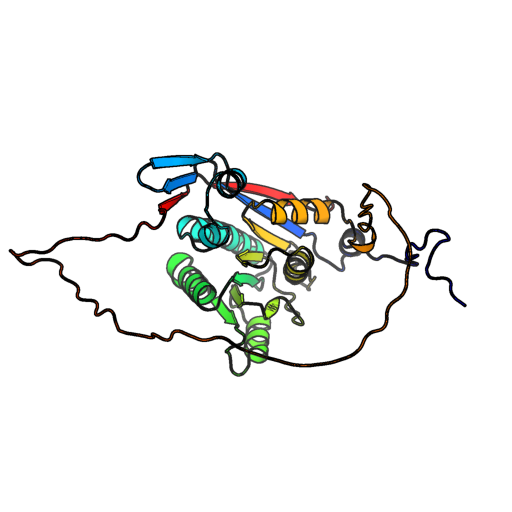A 1 68 ? -8.775 6.319 14.262 1.00 84.88 68 SER A CA 1
ATOM 526 C C . SER A 1 68 ? -9.376 6.074 12.878 1.00 84.88 68 SER A C 1
ATOM 528 O O . SER A 1 68 ? -10.217 5.194 12.734 1.00 84.88 68 SER A O 1
ATOM 530 N N . VAL A 1 69 ? -8.911 6.794 11.850 1.00 86.31 69 VAL A N 1
ATOM 531 C CA . VAL A 1 69 ? -9.357 6.601 10.459 1.00 86.31 69 VAL A CA 1
ATOM 532 C C . VAL A 1 69 ? -8.903 5.240 9.940 1.00 86.31 69 VAL A C 1
ATOM 534 O O . VAL A 1 69 ? -9.718 4.472 9.440 1.00 86.31 69 VAL A O 1
ATOM 537 N N . ILE A 1 70 ? -7.622 4.896 10.114 1.00 89.56 70 ILE A N 1
ATOM 538 C CA . ILE A 1 70 ? -7.093 3.613 9.623 1.00 89.56 70 ILE A CA 1
ATOM 539 C C . ILE A 1 70 ? -7.604 2.399 10.416 1.00 89.56 70 ILE A C 1
ATOM 541 O O . ILE A 1 70 ? -7.503 1.294 9.906 1.00 89.56 70 ILE A O 1
ATOM 545 N N . HIS A 1 71 ? -8.135 2.582 11.634 1.00 88.50 71 HIS A N 1
ATOM 546 C CA . HIS A 1 71 ? -8.775 1.514 12.425 1.00 88.50 71 HIS A CA 1
ATOM 547 C C . HIS A 1 71 ? -10.299 1.477 12.263 1.00 88.50 71 HIS A C 1
ATOM 549 O O . HIS A 1 71 ? -10.947 0.590 12.820 1.00 88.50 71 HIS A O 1
ATOM 555 N N . ASN A 1 72 ? -10.891 2.427 11.537 1.00 89.12 72 ASN A N 1
ATOM 556 C CA . ASN A 1 72 ? -12.327 2.438 11.325 1.00 89.12 72 ASN A CA 1
ATOM 557 C C . ASN A 1 72 ? -12.735 1.342 10.325 1.00 89.12 72 ASN A C 1
ATOM 559 O O . ASN A 1 72 ? -12.133 1.193 9.261 1.00 89.12 72 ASN A O 1
ATOM 563 N N . GLU A 1 73 ? -13.783 0.588 10.658 1.00 88.44 73 GLU A N 1
ATOM 564 C CA . GLU A 1 73 ? -14.228 -0.557 9.860 1.00 88.44 73 GLU A CA 1
ATOM 565 C C . GLU A 1 73 ? -14.695 -0.184 8.449 1.00 88.44 73 GLU A C 1
ATOM 567 O O . GLU A 1 73 ? -14.348 -0.879 7.493 1.00 88.44 73 GLU A O 1
ATOM 572 N N . GLU A 1 74 ? -15.449 0.906 8.298 1.00 87.31 74 GLU A N 1
ATOM 573 C CA . GLU A 1 74 ? -15.971 1.369 7.007 1.00 87.31 74 GLU A CA 1
ATOM 574 C C . GLU A 1 74 ? -14.831 1.865 6.114 1.00 87.31 74 GLU A C 1
ATOM 576 O O . GLU A 1 74 ? -14.761 1.511 4.934 1.00 87.31 74 GLU A O 1
ATOM 581 N N . ALA A 1 75 ? -13.892 2.623 6.692 1.00 88.75 75 ALA A N 1
ATOM 582 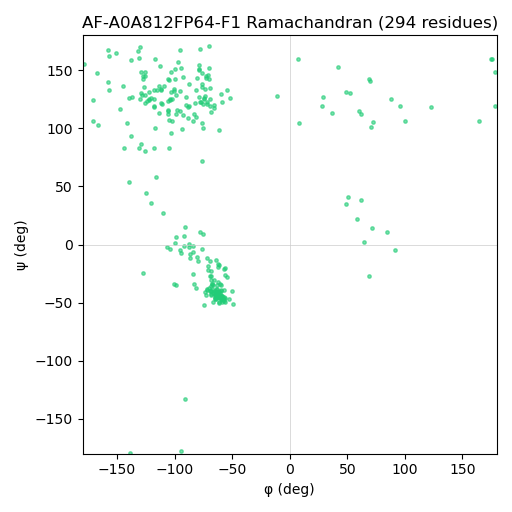C CA . ALA A 1 75 ? -12.702 3.104 5.995 1.00 88.75 75 ALA A CA 1
ATOM 583 C C . ALA A 1 75 ? -11.824 1.941 5.513 1.00 88.75 75 ALA A C 1
ATOM 585 O O . ALA A 1 75 ? -11.476 1.885 4.329 1.00 88.75 75 ALA A O 1
ATOM 586 N N . MET A 1 76 ? -11.514 0.986 6.400 1.00 92.69 76 MET A N 1
ATOM 587 C CA . MET A 1 76 ? -10.753 -0.222 6.060 1.00 92.69 76 MET A CA 1
ATOM 588 C C . MET A 1 76 ? -11.462 -1.056 4.992 1.00 92.69 76 MET A C 1
ATOM 590 O O . MET A 1 76 ? -10.832 -1.510 4.036 1.00 92.69 76 MET A O 1
ATOM 594 N N . HIS A 1 77 ? -12.775 -1.251 5.120 1.00 93.19 77 HIS A N 1
ATOM 595 C CA . HIS A 1 77 ? -13.538 -2.002 4.132 1.00 93.19 77 HIS A CA 1
ATOM 596 C C . HIS A 1 77 ? -13.472 -1.324 2.758 1.00 93.19 77 HIS A C 1
ATOM 598 O O . HIS A 1 77 ? -13.224 -1.990 1.753 1.00 93.19 77 HIS A O 1
ATOM 604 N N . TYR A 1 78 ? -13.633 -0.002 2.695 1.00 91.62 78 TYR A N 1
ATOM 605 C CA . TYR A 1 78 ? -13.620 0.728 1.431 1.00 91.62 78 TYR A CA 1
ATOM 606 C C . TYR A 1 78 ? -12.261 0.669 0.713 1.00 91.62 78 TYR A C 1
ATOM 608 O O . TYR A 1 78 ? -12.213 0.374 -0.490 1.00 91.62 78 TYR A O 1
ATOM 616 N N . ILE A 1 79 ? -11.157 0.913 1.432 1.00 94.56 79 ILE A N 1
ATOM 617 C CA . ILE A 1 79 ? -9.807 0.859 0.848 1.00 94.56 79 ILE A CA 1
ATOM 618 C C . ILE A 1 79 ? -9.453 -0.558 0.390 1.00 94.56 79 ILE A C 1
ATOM 620 O O . ILE A 1 79 ? -9.013 -0.735 -0.749 1.00 94.56 79 ILE A O 1
ATOM 624 N N . LEU A 1 80 ? -9.732 -1.575 1.214 1.00 96.75 80 LEU A N 1
ATOM 625 C CA . LEU A 1 80 ? -9.468 -2.972 0.869 1.00 96.75 80 LEU A CA 1
ATOM 626 C C . LEU A 1 80 ? -10.319 -3.429 -0.318 1.00 96.75 80 LEU A C 1
ATOM 628 O O . LEU A 1 80 ? -9.783 -4.048 -1.232 1.00 96.75 80 LEU A O 1
ATOM 632 N N . ASN A 1 81 ? -11.608 -3.078 -0.368 1.00 95.44 81 ASN A N 1
ATOM 633 C CA . ASN A 1 81 ? -12.484 -3.411 -1.495 1.00 95.44 81 ASN A CA 1
ATOM 634 C C . ASN A 1 81 ? -11.963 -2.817 -2.811 1.00 95.44 81 ASN A C 1
ATOM 636 O O . ASN A 1 81 ? -11.885 -3.502 -3.832 1.00 95.44 81 ASN A O 1
ATOM 640 N N . SER A 1 82 ? -11.583 -1.537 -2.781 1.00 94.25 82 SER A N 1
ATOM 641 C CA . SER A 1 82 ? -11.065 -0.823 -3.952 1.00 94.25 82 SER A CA 1
ATOM 642 C C . SER A 1 82 ? -9.773 -1.457 -4.462 1.00 94.25 82 SER A C 1
ATOM 644 O O . SER A 1 82 ? -9.637 -1.732 -5.656 1.00 94.25 82 SER A O 1
ATOM 646 N N . ALA A 1 83 ? -8.859 -1.770 -3.546 1.00 96.94 83 ALA A N 1
ATOM 647 C CA . ALA A 1 83 ? -7.590 -2.390 -3.880 1.00 96.94 83 ALA A CA 1
ATOM 648 C C . ALA A 1 83 ? -7.749 -3.853 -4.339 1.00 96.94 83 ALA A C 1
ATOM 650 O O . ALA A 1 83 ? -7.093 -4.262 -5.294 1.00 96.94 83 ALA A O 1
ATOM 651 N N . CYS A 1 84 ? -8.661 -4.630 -3.739 1.00 97.69 84 CYS A N 1
ATOM 652 C CA . CYS A 1 84 ? -8.983 -5.997 -4.171 1.00 97.69 84 CYS A CA 1
ATOM 653 C C . CYS A 1 84 ? -9.562 -6.028 -5.585 1.00 97.69 84 CYS A C 1
ATOM 655 O O . CYS A 1 84 ? -9.119 -6.831 -6.405 1.00 97.69 84 CYS A O 1
ATOM 657 N N . LYS A 1 85 ? -10.498 -5.124 -5.904 1.00 96.81 85 LYS A N 1
ATOM 658 C CA . LYS A 1 85 ? -11.037 -4.982 -7.266 1.00 96.81 85 LYS A CA 1
ATOM 659 C C . LYS A 1 85 ? -9.936 -4.663 -8.269 1.00 96.81 85 LYS A C 1
ATOM 661 O O . LYS A 1 85 ? -9.882 -5.277 -9.332 1.00 96.81 85 LYS A O 1
ATOM 666 N N . LYS A 1 86 ? -9.031 -3.744 -7.925 1.00 96.44 86 LYS A N 1
ATOM 667 C CA . LYS A 1 86 ? -7.932 -3.383 -8.821 1.00 96.44 86 LYS A CA 1
ATOM 668 C C . LYS A 1 86 ? -6.916 -4.511 -8.990 1.00 96.44 86 LYS A C 1
ATOM 670 O O . LYS A 1 86 ? -6.475 -4.762 -10.108 1.00 96.44 86 LYS A O 1
ATOM 675 N N . LEU A 1 87 ? -6.589 -5.231 -7.918 1.00 97.06 87 LEU A N 1
ATOM 676 C CA . LEU A 1 87 ? -5.726 -6.407 -8.005 1.00 97.06 87 LEU A CA 1
ATOM 677 C C . LEU A 1 87 ? -6.361 -7.494 -8.880 1.00 97.06 87 LEU A C 1
ATOM 679 O O . LEU A 1 87 ? -5.662 -8.089 -9.693 1.00 97.06 87 LEU A O 1
ATOM 683 N N . ALA A 1 88 ? -7.671 -7.728 -8.760 1.00 96.94 88 ALA A N 1
ATOM 684 C CA . ALA A 1 88 ? -8.386 -8.677 -9.610 1.00 96.94 88 ALA A CA 1
ATOM 685 C C . ALA A 1 88 ? -8.277 -8.303 -11.098 1.00 96.94 88 ALA A C 1
ATOM 687 O O . ALA A 1 88 ? -7.907 -9.160 -11.894 1.00 96.94 88 ALA A O 1
ATOM 688 N N . GLN A 1 89 ? -8.476 -7.026 -11.448 1.00 95.88 89 GLN A N 1
ATOM 689 C CA . GLN A 1 89 ? -8.301 -6.525 -12.821 1.00 95.88 89 GLN A CA 1
ATOM 690 C C . GLN A 1 89 ? -6.877 -6.743 -13.346 1.00 95.88 89 GLN A C 1
ATOM 692 O O . GLN A 1 89 ? -6.687 -7.212 -14.462 1.00 95.88 89 GLN A O 1
ATOM 697 N N . ILE A 1 90 ? -5.852 -6.432 -12.545 1.00 94.88 90 ILE A N 1
ATOM 698 C CA . ILE A 1 90 ? -4.454 -6.650 -12.951 1.00 94.88 90 ILE A CA 1
ATOM 699 C C . ILE A 1 90 ? -4.186 -8.147 -13.159 1.00 94.88 90 ILE A C 1
ATOM 701 O O . ILE A 1 90 ? -3.494 -8.527 -14.104 1.00 94.88 90 ILE A O 1
ATOM 705 N N . ARG A 1 91 ? -4.769 -9.009 -12.318 1.00 95.31 91 ARG A N 1
ATOM 706 C CA . ARG A 1 91 ? -4.607 -10.466 -12.394 1.00 95.31 91 ARG A CA 1
ATOM 707 C C . ARG A 1 91 ? -5.272 -11.117 -13.607 1.00 95.31 91 ARG A C 1
ATOM 709 O O . ARG A 1 91 ? -4.914 -12.251 -13.913 1.00 95.31 91 ARG A O 1
ATOM 716 N N . GLU A 1 92 ? -6.158 -10.423 -14.320 1.00 94.56 92 GLU A N 1
ATOM 717 C CA . GLU A 1 92 ? -6.669 -10.884 -15.622 1.00 94.56 92 GLU A CA 1
ATOM 718 C C . GLU A 1 92 ? -5.547 -10.970 -16.670 1.00 94.56 92 GLU A C 1
ATOM 720 O O . GLU A 1 92 ? -5.539 -11.883 -17.492 1.00 94.56 92 GLU A O 1
ATOM 725 N N . LEU A 1 93 ? -4.570 -10.056 -16.606 1.00 93.50 93 LEU A N 1
ATOM 726 C CA . LEU A 1 93 ? -3.412 -10.009 -17.510 1.00 93.50 93 LEU A CA 1
ATOM 727 C C . LEU A 1 93 ? -2.141 -10.598 -16.882 1.00 93.50 93 LEU A C 1
ATOM 729 O O . LEU A 1 93 ? -1.329 -11.208 -17.575 1.00 93.50 93 LEU A O 1
ATOM 733 N N . SER A 1 94 ? -1.974 -10.429 -15.570 1.00 93.62 94 SER A N 1
ATOM 734 C CA . SER A 1 94 ? -0.812 -10.876 -14.797 1.00 93.62 94 SER A CA 1
ATOM 735 C C . SER A 1 94 ? -1.265 -11.748 -13.613 1.00 93.62 94 SER A C 1
ATOM 737 O O . SER A 1 94 ? -1.312 -11.259 -12.482 1.00 93.62 94 SER A O 1
ATOM 739 N N . PRO A 1 95 ? -1.572 -13.049 -13.808 1.00 92.62 95 PRO A N 1
ATOM 740 C CA . PRO A 1 95 ? -2.187 -13.903 -12.780 1.00 92.62 95 PRO A CA 1
ATOM 741 C C . PRO A 1 95 ? -1.419 -13.995 -11.458 1.00 92.62 95 PRO A C 1
ATOM 743 O O . PRO A 1 95 ? -2.018 -14.209 -10.406 1.00 92.62 95 PRO A O 1
ATOM 746 N N . ASN A 1 96 ? -0.100 -13.800 -11.494 1.00 93.38 96 ASN A N 1
ATOM 747 C CA . ASN A 1 96 ? 0.765 -13.869 -10.316 1.00 93.38 96 ASN A CA 1
ATOM 748 C C . ASN A 1 96 ? 0.890 -12.534 -9.564 1.00 93.38 96 ASN A C 1
ATOM 750 O O . ASN A 1 96 ? 1.553 -12.494 -8.523 1.00 93.38 96 ASN A O 1
ATOM 754 N N . ALA A 1 97 ? 0.259 -11.455 -10.040 1.00 95.62 97 ALA A N 1
ATOM 755 C CA . ALA A 1 97 ? 0.301 -10.149 -9.388 1.00 95.62 97 ALA A CA 1
ATOM 756 C C . ALA A 1 97 ? -0.151 -10.247 -7.923 1.00 95.62 97 ALA A C 1
ATOM 758 O O . ALA A 1 97 ? -1.146 -10.906 -7.596 1.00 95.62 97 ALA A O 1
ATOM 759 N N . GLY A 1 98 ? 0.620 -9.625 -7.038 1.00 96.50 98 GLY A N 1
ATOM 760 C CA . GLY A 1 98 ? 0.412 -9.609 -5.597 1.00 96.50 98 GLY A CA 1
ATOM 761 C C . GLY A 1 98 ? 0.049 -8.221 -5.082 1.00 96.50 98 GLY A C 1
ATOM 762 O O . GLY A 1 98 ? 0.414 -7.195 -5.663 1.00 96.50 98 GLY A O 1
ATOM 763 N N . GLY A 1 99 ? -0.660 -8.209 -3.962 1.00 97.06 99 GLY A N 1
ATOM 764 C CA . GLY A 1 99 ? -0.979 -7.032 -3.178 1.00 97.06 99 GLY A CA 1
ATOM 765 C C . GLY A 1 99 ? -0.157 -6.972 -1.890 1.00 97.06 99 GLY A C 1
ATOM 766 O O . GLY A 1 99 ? 0.080 -7.993 -1.245 1.00 97.06 99 GLY A O 1
ATOM 767 N N . LEU A 1 100 ? 0.257 -5.773 -1.498 1.00 96.62 100 LEU A N 1
ATOM 768 C CA . LEU A 1 100 ? 0.890 -5.472 -0.216 1.00 96.62 100 LEU A CA 1
ATOM 769 C C . LEU A 1 100 ? -0.082 -4.662 0.642 1.00 96.62 100 LEU A C 1
ATOM 771 O O . LEU A 1 100 ? -0.678 -3.699 0.167 1.00 96.62 100 LEU A O 1
ATOM 775 N N . VAL A 1 101 ? -0.206 -4.994 1.921 1.00 96.94 101 VAL A N 1
ATOM 776 C CA . VAL A 1 101 ? -0.808 -4.090 2.904 1.00 96.94 101 VAL A CA 1
ATOM 777 C C . VAL A 1 101 ? 0.219 -3.746 3.966 1.00 96.94 101 VAL A C 1
ATOM 779 O O . VAL A 1 101 ? 0.777 -4.636 4.605 1.00 96.94 101 VAL A O 1
ATOM 782 N N . VAL A 1 102 ? 0.448 -2.453 4.173 1.00 95.00 102 VAL A N 1
ATOM 783 C CA . VAL A 1 102 ? 1.286 -1.950 5.263 1.00 95.00 102 VAL A CA 1
ATOM 784 C C . VAL A 1 102 ? 0.374 -1.519 6.401 1.00 95.00 102 VAL A C 1
ATOM 786 O O . VAL A 1 102 ? -0.385 -0.564 6.259 1.00 95.00 102 VAL A O 1
ATOM 789 N N . ALA A 1 103 ? 0.437 -2.238 7.517 1.00 94.94 103 ALA A N 1
ATOM 790 C CA . ALA A 1 103 ? -0.412 -2.029 8.681 1.00 94.94 103 ALA A CA 1
ATOM 791 C C . ALA A 1 103 ? 0.333 -1.301 9.809 1.00 94.94 103 ALA A C 1
ATOM 793 O O . ALA A 1 103 ? 1.525 -1.510 10.029 1.00 94.94 103 ALA A O 1
ATOM 794 N N . ALA A 1 104 ? -0.400 -0.502 10.583 1.00 93.31 104 ALA A N 1
ATOM 795 C CA . ALA A 1 104 ? 0.148 0.259 11.710 1.00 93.31 104 ALA A CA 1
ATOM 796 C C . ALA A 1 104 ? 0.609 -0.578 12.924 1.00 93.31 104 ALA A C 1
ATOM 798 O O . ALA A 1 104 ? 1.386 -0.095 13.741 1.00 93.31 104 ALA A O 1
ATOM 799 N N . SER A 1 105 ? 0.108 -1.804 13.106 1.00 92.69 105 SER A N 1
ATOM 800 C CA . SER A 1 105 ? 0.486 -2.670 14.235 1.00 92.69 105 SER A CA 1
ATOM 801 C C . SER A 1 105 ? 0.214 -4.141 13.931 1.00 92.69 105 SER A C 1
ATOM 803 O O . SER A 1 105 ? -0.521 -4.460 12.999 1.00 92.69 105 SER A O 1
ATOM 805 N N . ILE A 1 106 ? 0.743 -5.060 14.749 1.00 92.56 106 ILE A N 1
ATOM 806 C CA . ILE A 1 106 ? 0.465 -6.503 14.603 1.00 92.56 106 ILE A CA 1
ATOM 807 C C . ILE A 1 106 ? -1.029 -6.800 14.777 1.00 92.56 106 ILE A C 1
ATOM 809 O O . ILE A 1 106 ? -1.581 -7.620 14.045 1.00 92.56 106 ILE A O 1
ATOM 813 N N . LYS A 1 107 ? -1.698 -6.132 15.728 1.00 93.25 107 LYS A N 1
ATOM 814 C CA . LYS A 1 107 ? -3.144 -6.293 15.937 1.00 93.25 107 LYS A CA 1
ATOM 815 C C . LYS A 1 107 ? -3.918 -5.846 14.695 1.00 93.25 107 LYS A C 1
ATOM 817 O O . LYS A 1 107 ? -4.783 -6.578 14.230 1.00 93.25 107 LYS A O 1
ATOM 822 N N . HIS A 1 108 ? -3.546 -4.694 14.141 1.00 94.56 108 HIS A N 1
ATOM 823 C CA . HIS A 1 108 ? -4.142 -4.156 12.922 1.00 94.56 108 HIS A CA 1
ATOM 824 C C . HIS A 1 108 ? -3.894 -5.074 11.713 1.00 94.56 108 HIS A C 1
ATOM 826 O O . HIS A 1 108 ? -4.822 -5.384 10.976 1.00 94.56 108 HIS A O 1
ATOM 832 N N . ALA A 1 109 ? -2.678 -5.603 11.557 1.00 94.88 109 ALA A N 1
ATOM 833 C CA . ALA A 1 109 ? -2.337 -6.542 10.490 1.00 94.88 109 ALA A CA 1
ATOM 834 C C . ALA A 1 109 ? -3.173 -7.830 10.538 1.00 94.88 109 ALA A C 1
ATOM 836 O O . ALA A 1 109 ? -3.632 -8.306 9.502 1.00 94.88 109 ALA A O 1
ATOM 837 N N . LYS A 1 110 ? -3.402 -8.380 11.737 1.00 95.25 110 LYS A N 1
ATOM 838 C CA . LYS A 1 110 ? -4.268 -9.554 11.919 1.00 95.25 110 LYS A CA 1
ATOM 839 C C . LYS A 1 110 ? -5.726 -9.254 11.564 1.00 95.25 110 LYS A C 1
ATOM 841 O O . LYS A 1 110 ? -6.364 -10.092 10.935 1.00 95.25 110 LYS A O 1
ATOM 846 N N . ASP A 1 111 ? -6.238 -8.078 11.931 1.00 96.00 111 ASP A N 1
ATOM 847 C CA . ASP A 1 111 ? -7.603 -7.674 11.567 1.00 96.00 111 ASP A CA 1
ATOM 848 C C . ASP A 1 111 ? -7.760 -7.510 10.047 1.00 96.00 111 ASP A C 1
ATOM 850 O O . ASP A 1 111 ? -8.666 -8.080 9.441 1.00 96.00 111 ASP A O 1
ATOM 854 N N . ILE A 1 112 ? -6.807 -6.836 9.398 1.00 96.81 112 ILE A N 1
ATOM 855 C CA . ILE A 1 112 ? -6.761 -6.707 7.936 1.00 96.81 112 ILE A CA 1
ATOM 856 C C . ILE A 1 112 ? -6.726 -8.082 7.263 1.00 96.81 112 ILE A C 1
ATOM 858 O O . ILE A 1 112 ? -7.493 -8.328 6.333 1.00 96.81 112 ILE A O 1
ATOM 862 N N . GLN A 1 113 ? -5.847 -8.983 7.717 1.00 96.88 113 GLN A N 1
ATOM 863 C CA . GLN A 1 113 ? -5.741 -10.333 7.160 1.00 96.88 113 GLN A CA 1
ATOM 864 C C . GLN A 1 113 ? -7.079 -11.071 7.271 1.00 96.88 113 GLN A C 1
ATOM 866 O O . GLN A 1 113 ? -7.544 -11.652 6.290 1.00 96.88 113 GLN A O 1
ATOM 871 N N . LYS A 1 114 ? -7.714 -11.014 8.446 1.00 96.94 114 LYS A N 1
ATOM 872 C CA . LYS A 1 114 ? -9.021 -11.625 8.684 1.00 96.94 114 LYS A CA 1
ATOM 873 C C . LYS A 1 114 ? -10.068 -11.085 7.708 1.00 96.94 114 LYS A C 1
ATOM 875 O O . LYS A 1 114 ? -10.764 -11.870 7.075 1.00 96.94 114 LYS A O 1
ATOM 880 N N . ARG A 1 115 ? -10.132 -9.765 7.511 1.00 96.50 115 ARG A N 1
ATOM 881 C CA . ARG A 1 115 ? -11.061 -9.128 6.559 1.00 96.50 115 ARG A CA 1
ATOM 882 C C . ARG A 1 115 ? -10.797 -9.538 5.114 1.00 96.50 115 ARG A C 1
ATOM 884 O O . ARG A 1 115 ? -11.743 -9.840 4.392 1.00 96.50 115 ARG A O 1
ATOM 891 N N . LEU A 1 116 ? -9.532 -9.587 4.693 1.00 97.44 116 LEU A N 1
ATOM 892 C CA . LEU A 1 116 ? -9.150 -10.051 3.355 1.00 97.44 116 LEU A CA 1
ATOM 893 C C . LEU A 1 116 ? -9.660 -11.471 3.081 1.00 97.44 116 LEU A C 1
ATOM 895 O O . LEU A 1 116 ? -10.239 -11.711 2.022 1.00 97.44 116 LEU A O 1
ATOM 899 N N . VAL A 1 117 ? -9.501 -12.380 4.045 1.00 97.31 117 VAL A N 1
ATOM 900 C CA . VAL A 1 117 ? -9.931 -13.778 3.908 1.00 97.31 117 VAL A CA 1
ATOM 901 C C . VAL A 1 117 ? -11.451 -13.913 4.009 1.00 97.31 117 VAL A C 1
ATOM 903 O O . VAL A 1 117 ? -12.070 -14.495 3.125 1.00 97.31 117 VAL A O 1
ATOM 906 N N . GLU A 1 118 ? -12.067 -13.364 5.056 1.00 96.44 118 GLU A N 1
ATOM 907 C CA . GLU A 1 118 ? -13.479 -13.612 5.378 1.00 96.44 118 GLU A CA 1
ATOM 908 C C . GLU A 1 118 ? -14.454 -12.750 4.566 1.00 96.44 118 GLU A C 1
ATOM 910 O O . GLU A 1 118 ? -15.522 -13.227 4.193 1.00 96.44 118 GLU A O 1
ATOM 915 N N . GLN A 1 119 ? -14.115 -11.485 4.290 1.00 95.88 119 GLN A N 1
ATOM 916 C CA . GLN A 1 119 ? -15.029 -10.537 3.632 1.00 95.88 119 GLN A CA 1
ATOM 917 C C . GLN A 1 119 ? -14.764 -10.410 2.132 1.00 95.88 119 GLN A C 1
ATOM 919 O O . GLN A 1 119 ? -15.700 -10.230 1.356 1.00 95.88 119 GLN A O 1
ATOM 924 N N . PHE A 1 120 ? -13.498 -10.497 1.713 1.00 96.25 120 PHE A N 1
ATOM 925 C CA . PHE A 1 120 ? -13.096 -10.308 0.313 1.00 96.25 120 PHE A CA 1
ATOM 926 C C . PHE A 1 120 ? -12.711 -11.609 -0.402 1.00 96.25 120 PHE A C 1
ATOM 928 O O . PHE A 1 120 ? -12.396 -11.578 -1.597 1.00 96.25 120 PHE A O 1
ATOM 935 N N . ASN A 1 121 ? -12.742 -12.743 0.309 1.00 96.44 121 ASN A N 1
ATOM 936 C CA . ASN A 1 121 ? -12.386 -14.065 -0.207 1.00 96.44 121 ASN A CA 1
ATOM 937 C C . ASN A 1 121 ? -11.014 -14.071 -0.912 1.00 96.44 121 ASN A C 1
ATOM 939 O O . ASN A 1 121 ? -10.848 -14.637 -1.993 1.00 96.44 121 ASN A O 1
ATOM 943 N N . GLN A 1 122 ? -10.042 -13.369 -0.323 1.00 97.00 122 GLN A N 1
ATOM 944 C CA . GLN A 1 122 ? -8.674 -13.271 -0.819 1.00 97.00 122 GLN A CA 1
ATOM 945 C C . GLN A 1 122 ? -7.731 -14.125 0.026 1.00 97.00 122 GLN A C 1
ATOM 947 O O . GLN A 1 122 ? -7.808 -14.148 1.253 1.00 97.00 122 GLN A O 1
ATOM 952 N N . SER A 1 123 ? -6.766 -14.768 -0.623 1.00 97.12 123 SER A N 1
ATOM 953 C CA . SER A 1 123 ? -5.653 -15.415 0.078 1.00 97.12 123 SER A CA 1
ATOM 954 C C . SER A 1 123 ? -4.675 -14.364 0.620 1.00 97.12 123 SER A C 1
ATOM 956 O O . SER A 1 123 ? -4.219 -13.498 -0.129 1.00 97.12 123 SER A O 1
ATOM 958 N N . ALA A 1 124 ? -4.346 -14.435 1.915 1.00 96.88 124 ALA A N 1
ATOM 959 C CA . ALA A 1 124 ? -3.490 -13.453 2.581 1.00 96.88 124 ALA A CA 1
ATOM 960 C C . ALA A 1 124 ? -2.499 -14.094 3.569 1.00 96.88 124 ALA A C 1
ATOM 962 O O . ALA A 1 124 ? -2.905 -14.801 4.496 1.00 96.88 124 ALA A O 1
ATOM 963 N N . SER A 1 125 ? -1.208 -13.800 3.416 1.00 94.94 125 SER A N 1
ATOM 964 C CA . SER A 1 125 ? -0.170 -14.105 4.409 1.00 94.94 125 SER A CA 1
ATOM 965 C C . SER A 1 125 ? 0.126 -12.882 5.280 1.00 94.94 125 SER A C 1
ATOM 967 O O . SER A 1 125 ? -0.134 -11.743 4.890 1.00 94.94 125 SER A O 1
ATOM 969 N N . ILE A 1 126 ? 0.658 -13.107 6.480 1.00 93.06 126 ILE A N 1
ATOM 970 C CA . ILE A 1 126 ? 1.050 -12.041 7.404 1.00 93.06 126 ILE A CA 1
ATOM 971 C C . ILE A 1 126 ? 2.531 -12.181 7.743 1.00 93.06 126 ILE A C 1
ATOM 973 O O . ILE A 1 126 ? 2.985 -13.256 8.120 1.00 93.06 126 ILE A O 1
ATOM 977 N N . VAL A 1 127 ? 3.282 -11.087 7.641 1.00 90.81 127 VAL A N 1
ATOM 978 C CA . VAL A 1 127 ? 4.700 -11.036 8.005 1.00 90.81 127 VAL A CA 1
ATOM 979 C C . VAL A 1 127 ? 4.913 -9.944 9.037 1.00 90.81 127 VAL A C 1
ATOM 981 O O . VAL A 1 127 ? 4.586 -8.774 8.843 1.00 90.81 127 VAL A O 1
ATOM 984 N N . THR A 1 128 ? 5.470 -10.335 10.174 1.00 86.88 128 THR A N 1
ATOM 985 C CA . THR A 1 128 ? 5.755 -9.432 11.290 1.00 86.88 128 THR A CA 1
ATOM 986 C C . THR A 1 128 ? 7.123 -9.755 11.864 1.00 86.88 128 THR A C 1
ATOM 988 O O . THR A 1 128 ? 7.608 -10.876 11.732 1.00 86.88 128 THR A O 1
ATOM 991 N N . TYR A 1 129 ? 7.716 -8.793 12.563 1.00 79.62 129 TYR A N 1
ATOM 992 C CA . TYR A 1 129 ? 8.996 -8.964 13.254 1.00 79.62 129 TYR A CA 1
ATOM 993 C C . TYR A 1 129 ? 8.950 -9.999 14.400 1.00 79.62 129 TYR A C 1
ATOM 995 O O . TYR A 1 129 ? 9.993 -10.417 14.882 1.00 79.62 129 TYR A O 1
ATOM 1003 N N . HIS A 1 130 ? 7.758 -10.437 14.836 1.00 76.62 130 HIS A N 1
ATOM 1004 C CA . HIS A 1 130 ? 7.593 -11.515 15.825 1.00 76.62 130 HIS A CA 1
ATOM 1005 C C . HIS A 1 130 ? 7.711 -12.927 15.228 1.00 76.62 130 HIS A C 1
ATOM 1007 O O . HIS A 1 130 ? 7.735 -13.897 15.985 1.00 76.62 130 HIS A O 1
ATOM 1013 N N . HIS A 1 131 ? 7.729 -13.079 13.900 1.00 76.31 131 HIS A N 1
ATOM 1014 C CA . HIS A 1 131 ? 7.906 -14.399 13.298 1.00 76.31 131 HIS A CA 1
ATOM 1015 C C . HIS A 1 131 ? 9.330 -14.905 13.518 1.00 76.31 131 HIS A C 1
ATOM 1017 O O . HIS A 1 131 ? 10.291 -14.151 13.413 1.00 76.31 131 HIS A O 1
ATOM 1023 N N . VAL A 1 132 ? 9.459 -16.210 13.768 1.00 70.81 132 VAL A N 1
ATOM 1024 C CA . VAL A 1 132 ? 10.759 -16.870 13.967 1.00 70.81 132 VAL A CA 1
ATOM 1025 C C . VAL A 1 132 ? 11.629 -16.777 12.706 1.00 70.81 132 VAL A C 1
ATOM 1027 O O . VAL A 1 132 ? 12.846 -16.671 12.811 1.00 70.81 132 VAL A O 1
ATOM 1030 N N . ASN A 1 133 ? 11.020 -16.781 11.512 1.00 81.62 133 ASN A N 1
ATOM 1031 C CA . ASN A 1 133 ? 11.733 -16.583 10.250 1.00 81.62 133 ASN A CA 1
ATOM 1032 C C . ASN A 1 133 ? 10.893 -15.787 9.222 1.00 81.62 133 ASN A C 1
ATOM 1034 O O . ASN A 1 133 ? 10.242 -16.380 8.360 1.00 81.62 133 ASN A O 1
ATOM 1038 N N . PRO A 1 134 ? 10.887 -14.443 9.299 1.00 82.44 134 PRO A N 1
ATOM 1039 C CA . PRO A 1 134 ? 10.090 -13.591 8.412 1.00 82.44 134 PRO A CA 1
ATOM 1040 C C . PRO A 1 134 ? 10.584 -13.614 6.958 1.00 82.44 134 PRO A C 1
ATOM 1042 O O . PRO A 1 134 ? 9.790 -13.416 6.042 1.00 82.44 134 PRO A O 1
ATOM 1045 N N . LEU A 1 135 ? 11.875 -13.888 6.733 1.00 84.75 135 LEU A N 1
ATOM 1046 C CA . LEU A 1 135 ? 12.455 -13.978 5.392 1.00 84.75 135 LEU A CA 1
ATOM 1047 C C . LEU A 1 135 ? 11.928 -15.199 4.635 1.00 84.75 135 LEU A C 1
ATOM 1049 O O . LEU A 1 135 ? 11.600 -15.086 3.458 1.00 84.75 135 LEU A O 1
ATOM 1053 N N . ASN A 1 136 ? 11.771 -16.339 5.312 1.00 87.88 136 ASN A N 1
ATOM 1054 C CA . ASN A 1 136 ? 11.183 -17.527 4.695 1.00 87.88 136 ASN A CA 1
ATOM 1055 C C . ASN A 1 136 ? 9.720 -17.306 4.286 1.00 87.88 136 ASN A C 1
ATOM 1057 O O . ASN A 1 136 ? 9.313 -17.777 3.230 1.00 87.88 136 ASN A O 1
ATOM 1061 N N . GLU A 1 137 ? 8.935 -16.580 5.086 1.00 89.25 137 GLU A N 1
ATOM 1062 C CA . GLU A 1 137 ? 7.543 -16.247 4.743 1.00 89.25 137 GLU A CA 1
ATOM 1063 C C . GLU A 1 137 ? 7.462 -15.315 3.531 1.00 89.25 137 GLU A C 1
ATOM 1065 O O . GLU A 1 137 ? 6.651 -15.518 2.627 1.00 89.25 137 GLU A O 1
ATOM 1070 N N . ILE A 1 138 ? 8.346 -14.317 3.479 1.00 90.19 138 ILE A N 1
ATOM 1071 C CA . ILE A 1 138 ? 8.512 -13.436 2.321 1.00 90.19 138 ILE A CA 1
ATOM 1072 C C . ILE A 1 138 ? 8.885 -14.246 1.075 1.00 90.19 138 ILE A C 1
ATOM 1074 O O . ILE A 1 138 ? 8.321 -14.021 0.006 1.00 90.19 138 ILE A O 1
ATOM 1078 N N . GLU A 1 139 ? 9.809 -15.197 1.206 1.00 90.75 139 GLU A N 1
ATOM 1079 C CA . GLU A 1 139 ? 10.297 -16.002 0.088 1.00 90.75 139 GLU A CA 1
ATOM 1080 C C . GLU A 1 139 ? 9.261 -17.018 -0.401 1.00 90.75 139 GLU A C 1
ATOM 1082 O O . GLU A 1 139 ? 9.079 -17.203 -1.608 1.00 90.75 139 GLU A O 1
ATOM 1087 N N . SER A 1 140 ? 8.525 -17.621 0.532 1.00 91.94 140 SER A N 1
ATOM 1088 C CA . SER A 1 140 ? 7.349 -18.440 0.250 1.00 91.94 140 SER A CA 1
ATOM 1089 C C . SER A 1 140 ? 6.301 -17.613 -0.489 1.00 91.94 140 SER A C 1
ATOM 1091 O O . SER A 1 140 ? 5.832 -18.009 -1.557 1.00 91.94 140 SER A O 1
ATOM 1093 N N . PHE A 1 141 ? 6.001 -16.405 0.003 1.00 94.19 141 PHE A N 1
ATOM 1094 C CA . PHE A 1 141 ? 5.079 -15.501 -0.668 1.00 94.19 141 PHE A CA 1
ATOM 1095 C C . PHE A 1 141 ? 5.568 -15.155 -2.076 1.00 94.19 141 PHE A C 1
ATOM 1097 O O . PHE A 1 141 ? 4.781 -15.273 -3.013 1.00 94.19 141 PHE A O 1
ATOM 1104 N N . ARG A 1 142 ? 6.849 -14.807 -2.262 1.00 92.38 142 ARG A N 1
ATOM 1105 C CA . ARG A 1 142 ? 7.450 -14.456 -3.564 1.00 92.38 142 ARG A CA 1
ATOM 1106 C C . ARG A 1 142 ? 7.150 -15.497 -4.649 1.00 92.38 142 ARG A C 1
ATOM 1108 O O . ARG A 1 142 ? 6.839 -15.105 -5.770 1.00 92.38 142 ARG A O 1
ATOM 1115 N N . HIS A 1 143 ? 7.179 -16.782 -4.299 1.00 92.25 143 HIS A N 1
ATOM 1116 C CA . HIS A 1 143 ? 6.968 -17.907 -5.220 1.00 92.25 143 HIS A CA 1
ATOM 1117 C C . HIS A 1 143 ? 5.556 -18.508 -5.181 1.00 92.25 143 HIS A C 1
ATOM 1119 O O . HIS A 1 143 ? 5.275 -19.480 -5.880 1.00 92.25 143 HIS A O 1
ATOM 1125 N N . SER A 1 144 ? 4.660 -17.952 -4.367 1.00 93.69 144 SER A N 1
ATOM 1126 C CA . SER A 1 144 ? 3.287 -18.435 -4.225 1.00 93.69 144 SER A CA 1
ATOM 1127 C C . SER A 1 144 ? 2.299 -17.686 -5.122 1.00 93.69 144 SER A C 1
ATOM 1129 O O . SER A 1 144 ? 2.556 -16.581 -5.598 1.00 93.69 144 SER A O 1
ATOM 1131 N N . ASN A 1 145 ? 1.095 -18.247 -5.236 1.00 93.88 145 ASN A N 1
ATOM 1132 C CA . ASN A 1 145 ? -0.055 -17.579 -5.848 1.00 93.88 145 ASN A CA 1
ATOM 1133 C C . ASN A 1 145 ? -0.926 -16.818 -4.833 1.00 93.88 145 ASN A C 1
ATOM 1135 O O . ASN A 1 145 ? -1.989 -16.317 -5.210 1.00 93.88 145 ASN A O 1
ATOM 1139 N N . VAL A 1 146 ? -0.486 -16.721 -3.568 1.00 96.75 146 VAL A N 1
ATOM 1140 C CA . VAL A 1 146 ? -1.196 -15.991 -2.505 1.00 96.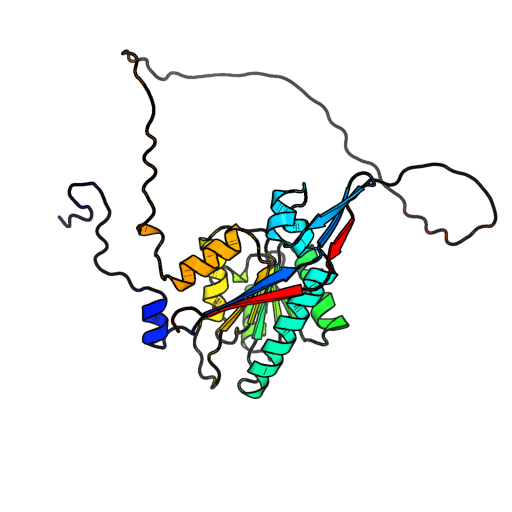75 146 VAL A CA 1
ATOM 1141 C C . VAL A 1 146 ? -1.342 -14.533 -2.919 1.00 96.75 146 VAL A C 1
ATOM 1143 O O . VAL A 1 146 ? -0.370 -13.902 -3.330 1.00 96.75 146 VAL A O 1
ATOM 1146 N N . GLN A 1 147 ? -2.555 -13.996 -2.847 1.00 97.62 147 GLN A N 1
ATOM 1147 C CA . GLN A 1 147 ? -2.886 -12.694 -3.423 1.00 97.62 147 GLN A CA 1
ATOM 1148 C C . GLN A 1 147 ? -2.305 -11.542 -2.615 1.00 97.62 147 GLN A C 1
ATOM 1150 O O . GLN A 1 147 ? -1.793 -10.605 -3.216 1.00 97.62 147 GLN A O 1
ATOM 1155 N N . TRP A 1 148 ? -2.342 -11.618 -1.286 1.00 97.94 148 TRP A N 1
ATOM 1156 C CA . TRP A 1 148 ? -1.950 -10.519 -0.409 1.00 97.94 148 TRP A CA 1
ATOM 1157 C C . TRP A 1 148 ? -0.886 -10.919 0.602 1.00 97.94 148 TRP A C 1
ATOM 1159 O O . TRP A 1 148 ? -0.910 -12.019 1.148 1.00 97.94 148 TRP A O 1
ATOM 1169 N N . ILE A 1 149 ? 0.005 -9.981 0.897 1.00 96.00 149 ILE A N 1
ATOM 1170 C CA . ILE A 1 149 ? 0.898 -10.035 2.049 1.00 96.00 149 ILE A CA 1
ATOM 1171 C C . ILE A 1 149 ? 0.643 -8.812 2.928 1.00 96.00 149 ILE A C 1
ATOM 1173 O O . ILE A 1 149 ? 0.663 -7.673 2.460 1.00 96.00 149 ILE A O 1
ATOM 1177 N N . VAL A 1 150 ? 0.372 -9.045 4.208 1.00 95.75 150 VAL A N 1
ATOM 1178 C CA . VAL A 1 150 ? 0.142 -7.995 5.204 1.00 95.75 150 VAL A CA 1
ATOM 1179 C C . VAL A 1 150 ? 1.386 -7.873 6.073 1.00 95.75 150 VAL A C 1
ATOM 1181 O O . VAL A 1 150 ? 1.828 -8.854 6.666 1.00 95.75 150 VAL A O 1
ATOM 1184 N N . SER A 1 151 ? 1.960 -6.676 6.161 1.00 92.69 151 SER A N 1
ATOM 1185 C CA . SER A 1 151 ? 3.217 -6.429 6.868 1.00 92.69 151 SER A CA 1
ATOM 1186 C C . SER A 1 151 ? 3.125 -5.268 7.847 1.00 92.69 151 SER A C 1
ATOM 1188 O O . SER A 1 151 ? 2.440 -4.278 7.605 1.00 92.69 151 SER A O 1
ATOM 1190 N N . VAL A 1 152 ? 3.900 -5.371 8.928 1.00 89.31 152 VAL A N 1
ATOM 1191 C CA . VAL A 1 152 ? 4.149 -4.291 9.892 1.00 89.31 152 VAL A CA 1
ATOM 1192 C C . VAL A 1 152 ? 5.638 -3.967 9.856 1.00 89.31 152 VAL A C 1
ATOM 1194 O O . VAL A 1 152 ? 6.436 -4.716 10.415 1.00 89.31 152 VAL A O 1
ATOM 1197 N N . GLY A 1 153 ? 6.030 -2.905 9.150 1.00 73.38 153 GLY A N 1
ATOM 1198 C CA . GLY A 1 153 ? 7.418 -2.411 9.093 1.00 73.38 153 GLY A CA 1
ATOM 1199 C C . GLY A 1 153 ? 8.452 -3.291 8.359 1.00 73.38 153 GLY A C 1
ATOM 1200 O O . GLY A 1 153 ? 9.405 -2.761 7.800 1.00 73.38 153 GLY A O 1
ATOM 1201 N N . MET A 1 154 ? 8.270 -4.612 8.288 1.00 70.62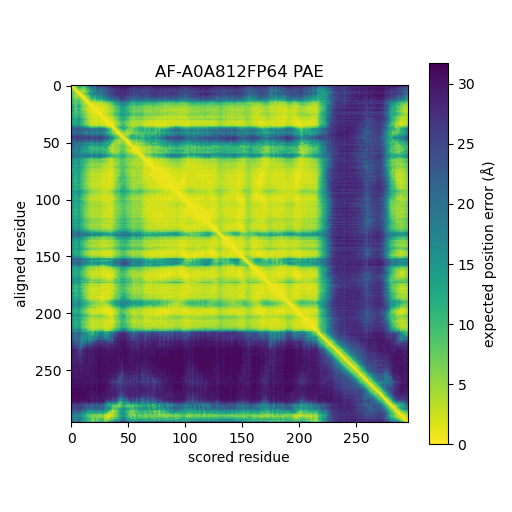 154 MET A N 1
ATOM 1202 C CA . MET A 1 154 ? 9.292 -5.537 7.769 1.00 70.62 154 MET A CA 1
ATOM 1203 C C . MET A 1 154 ? 9.488 -5.455 6.249 1.00 70.62 154 MET A C 1
ATOM 1205 O O . MET A 1 154 ? 10.614 -5.503 5.775 1.00 70.62 154 MET A O 1
ATOM 1209 N N . ILE A 1 155 ? 8.412 -5.294 5.470 1.00 68.31 155 ILE A N 1
ATOM 1210 C CA . ILE A 1 155 ? 8.490 -5.210 3.994 1.00 68.31 155 ILE A CA 1
ATOM 1211 C C . ILE A 1 155 ? 8.816 -3.780 3.511 1.00 68.31 155 ILE A C 1
ATOM 1213 O O . ILE A 1 155 ? 9.088 -3.563 2.331 1.00 68.31 155 ILE A O 1
ATOM 1217 N N . SER A 1 156 ? 8.862 -2.791 4.413 1.00 58.78 156 SER A N 1
ATOM 1218 C CA . SER A 1 156 ? 9.317 -1.432 4.070 1.00 58.78 156 SER A CA 1
ATOM 1219 C C . SER A 1 156 ? 10.826 -1.354 3.816 1.00 58.78 156 SER A C 1
ATOM 1221 O O . SER A 1 156 ? 11.254 -0.478 3.064 1.00 58.78 156 SER A O 1
ATOM 1223 N N . GLU A 1 157 ? 11.628 -2.299 4.325 1.00 65.19 157 GLU A N 1
ATOM 1224 C CA . GLU A 1 157 ? 13.093 -2.292 4.214 1.00 65.19 157 GLU A CA 1
ATOM 1225 C C . GLU A 1 157 ? 13.647 -3.613 3.642 1.00 65.19 157 GLU A C 1
ATOM 1227 O O . GLU A 1 157 ? 13.130 -4.697 3.892 1.00 65.19 157 GLU A O 1
ATOM 1232 N N . GLY A 1 158 ? 14.697 -3.524 2.815 1.00 64.81 158 GLY A N 1
ATOM 1233 C CA . GLY A 1 158 ? 15.541 -4.671 2.439 1.00 64.81 158 GLY A CA 1
ATOM 1234 C C . GLY A 1 158 ? 14.925 -5.826 1.631 1.00 64.81 158 GLY A C 1
ATOM 1235 O O . GLY A 1 158 ? 15.642 -6.774 1.338 1.00 64.81 158 GLY A O 1
ATOM 1236 N N . THR A 1 159 ? 13.646 -5.769 1.241 1.00 79.31 159 THR A N 1
ATOM 1237 C CA . THR A 1 159 ? 12.959 -6.899 0.586 1.00 79.31 159 THR A CA 1
ATOM 1238 C C . THR A 1 159 ? 12.541 -6.591 -0.853 1.00 79.31 159 THR A C 1
ATOM 1240 O O . THR A 1 159 ? 11.943 -5.545 -1.120 1.00 79.31 159 THR A O 1
ATOM 1243 N N . ASP A 1 160 ? 12.818 -7.509 -1.780 1.00 84.38 160 ASP A N 1
ATOM 1244 C CA . ASP A 1 160 ? 12.442 -7.397 -3.192 1.00 84.38 160 ASP A CA 1
ATOM 1245 C C . ASP A 1 160 ? 11.398 -8.455 -3.581 1.00 84.38 160 ASP A C 1
ATOM 1247 O O . ASP A 1 160 ? 11.684 -9.649 -3.563 1.00 84.38 160 ASP A O 1
ATOM 1251 N N . ILE A 1 161 ? 10.176 -8.023 -3.914 1.00 91.12 161 ILE A N 1
ATOM 1252 C CA . ILE A 1 161 ? 9.079 -8.896 -4.365 1.00 91.12 161 ILE A CA 1
ATOM 1253 C C . ILE A 1 161 ? 8.473 -8.286 -5.644 1.00 91.12 161 ILE A C 1
ATOM 1255 O O . ILE A 1 161 ? 7.450 -7.601 -5.574 1.00 91.12 161 ILE A O 1
ATOM 1259 N N . PRO A 1 162 ? 9.059 -8.536 -6.832 1.00 90.94 162 PRO A N 1
ATOM 1260 C CA . PRO A 1 162 ? 8.677 -7.849 -8.074 1.00 90.94 162 PRO A CA 1
ATOM 1261 C C . PRO A 1 162 ? 7.226 -8.073 -8.527 1.00 90.94 162 PRO A C 1
ATOM 1263 O O . PRO A 1 162 ? 6.672 -7.297 -9.305 1.00 90.94 162 PRO A O 1
ATOM 1266 N N . ARG A 1 163 ? 6.574 -9.136 -8.037 1.00 94.06 163 ARG A N 1
ATOM 1267 C CA . ARG A 1 163 ? 5.155 -9.420 -8.312 1.00 94.06 163 ARG A CA 1
ATOM 1268 C C . ARG A 1 163 ? 4.181 -8.470 -7.606 1.00 94.06 163 ARG A C 1
ATOM 1270 O O . ARG A 1 163 ? 3.002 -8.498 -7.937 1.00 94.06 163 ARG A O 1
ATOM 1277 N N . LEU A 1 164 ? 4.623 -7.653 -6.646 1.00 95.50 164 LEU A N 1
ATOM 1278 C CA . LEU A 1 164 ? 3.752 -6.692 -5.966 1.00 95.50 164 LEU A CA 1
ATOM 1279 C C . LEU A 1 164 ? 3.381 -5.536 -6.899 1.00 95.50 164 LEU A C 1
ATOM 1281 O O . LEU A 1 164 ? 4.269 -4.849 -7.386 1.00 95.50 164 LEU A O 1
ATOM 1285 N N . GLN A 1 165 ? 2.086 -5.309 -7.120 1.00 96.06 165 GLN A N 1
ATOM 1286 C CA . GLN A 1 165 ? 1.570 -4.256 -8.014 1.00 96.06 165 GLN A CA 1
ATOM 1287 C C . GLN A 1 165 ? 0.540 -3.346 -7.351 1.00 96.06 165 GLN A C 1
ATOM 1289 O O . GLN A 1 165 ? 0.375 -2.201 -7.761 1.00 96.06 165 GLN A O 1
ATOM 1294 N N . VAL A 1 166 ? -0.149 -3.831 -6.319 1.00 97.38 166 VAL A N 1
ATOM 1295 C CA . VAL A 1 166 ? -1.139 -3.050 -5.572 1.00 97.38 166 VAL A CA 1
ATOM 1296 C C . VAL A 1 166 ? -0.679 -2.930 -4.126 1.00 97.38 166 VAL A C 1
ATOM 1298 O O . VAL A 1 166 ? -0.289 -3.922 -3.523 1.00 97.38 166 VAL A O 1
ATOM 1301 N N . CYS A 1 167 ? -0.720 -1.735 -3.550 1.00 97.00 167 CYS A N 1
ATOM 1302 C CA . CYS A 1 167 ? -0.370 -1.489 -2.157 1.00 97.00 167 CYS A CA 1
ATOM 1303 C C . CYS A 1 167 ? -1.501 -0.752 -1.441 1.00 97.00 167 CYS A C 1
ATOM 1305 O O . CYS A 1 167 ? -2.010 0.231 -1.964 1.00 97.00 167 CYS A O 1
ATOM 1307 N N . CYS A 1 168 ? -1.857 -1.178 -0.230 1.00 96.88 168 CYS A N 1
ATOM 1308 C CA . CYS A 1 168 ? -2.661 -0.390 0.705 1.00 96.88 168 CYS A CA 1
ATOM 1309 C C . CYS A 1 168 ? -1.754 0.142 1.815 1.00 96.88 168 CYS A C 1
ATOM 1311 O O . CYS A 1 168 ? -1.198 -0.635 2.597 1.00 96.88 168 CYS A O 1
ATOM 1313 N N . HIS A 1 169 ? -1.611 1.459 1.897 1.00 95.12 169 HIS A N 1
ATOM 1314 C CA . HIS A 1 169 ? -0.852 2.125 2.944 1.00 95.12 169 HIS A CA 1
ATOM 1315 C C . HIS A 1 169 ? -1.787 2.514 4.099 1.00 95.12 169 HIS A C 1
ATOM 1317 O O . HIS A 1 169 ? -2.494 3.517 4.044 1.00 95.12 169 HIS A O 1
ATOM 1323 N N . MET A 1 170 ? -1.787 1.704 5.159 1.00 93.81 170 MET A N 1
ATOM 1324 C CA . MET A 1 170 ? -2.556 1.915 6.393 1.00 93.81 170 MET A CA 1
ATOM 1325 C C . MET A 1 170 ? -1.618 1.900 7.614 1.00 93.81 170 MET A C 1
ATOM 1327 O O . MET A 1 170 ? -1.872 1.243 8.630 1.00 93.81 170 MET A O 1
ATOM 1331 N N . SER A 1 171 ? -0.486 2.598 7.479 1.00 91.50 171 SER A N 1
ATOM 1332 C CA . SER A 1 171 ? 0.534 2.771 8.518 1.00 91.50 171 SER A CA 1
ATOM 1333 C C . SER A 1 171 ? 0.316 4.059 9.306 1.00 91.50 171 SER A C 1
ATOM 1335 O O . SER A 1 171 ? -0.187 5.040 8.767 1.00 91.50 171 SER A O 1
ATOM 1337 N N . SER A 1 172 ? 0.745 4.077 10.566 1.00 87.38 172 SER A N 1
ATOM 1338 C CA . SER A 1 172 ? 0.798 5.285 11.397 1.00 87.38 172 SER A CA 1
ATOM 1339 C C . SER A 1 172 ? 2.020 6.165 11.107 1.00 87.38 172 SER A C 1
ATOM 1341 O O . SER A 1 172 ? 2.064 7.313 11.544 1.00 87.38 172 SER A O 1
ATOM 1343 N N . VAL A 1 173 ? 3.015 5.637 10.387 1.00 87.31 173 VAL A N 1
ATOM 1344 C CA . VAL A 1 173 ? 4.237 6.361 10.023 1.00 87.31 173 VAL A CA 1
ATOM 1345 C C . VAL A 1 173 ? 3.933 7.322 8.874 1.00 87.31 173 VAL A C 1
ATOM 1347 O O . VAL A 1 173 ? 3.482 6.901 7.811 1.00 87.31 173 VAL A O 1
ATOM 1350 N N . LYS A 1 174 ? 4.197 8.613 9.092 1.00 82.81 174 LYS A N 1
ATOM 1351 C CA . LYS A 1 174 ? 3.880 9.706 8.157 1.00 82.81 174 LYS A CA 1
ATOM 1352 C C . LYS A 1 174 ? 5.118 10.489 7.714 1.00 82.81 174 LYS A C 1
ATOM 1354 O O . LYS A 1 174 ? 5.067 11.705 7.582 1.00 82.81 174 LYS A O 1
ATOM 1359 N N . THR A 1 175 ? 6.254 9.823 7.538 1.00 89.19 175 THR A N 1
ATOM 1360 C CA . THR A 1 175 ? 7.439 10.468 6.961 1.00 89.19 175 THR A CA 1
ATOM 1361 C C . THR A 1 175 ? 7.458 10.255 5.453 1.00 89.19 175 THR A C 1
ATOM 1363 O O . THR A 1 175 ? 7.077 9.189 4.964 1.00 89.19 175 THR A O 1
ATOM 1366 N N . GLU A 1 176 ? 7.923 11.256 4.708 1.00 88.75 176 GLU A N 1
ATOM 1367 C CA . GLU A 1 176 ? 8.014 11.160 3.250 1.00 88.75 176 GLU A CA 1
ATOM 1368 C C . GLU A 1 176 ? 8.913 10.002 2.817 1.00 88.75 176 GLU A C 1
ATOM 1370 O O . GLU A 1 176 ? 8.526 9.192 1.977 1.00 88.75 176 GLU A O 1
ATOM 1375 N N . LEU A 1 177 ? 10.082 9.870 3.454 1.00 88.00 177 LEU A N 1
ATOM 1376 C CA . LEU A 1 177 ? 11.021 8.783 3.191 1.00 88.00 177 LEU A CA 1
ATOM 1377 C C . LEU A 1 177 ? 10.340 7.413 3.295 1.00 88.00 177 LEU A C 1
ATOM 1379 O O . LEU A 1 177 ? 10.487 6.583 2.400 1.00 88.00 177 LEU A O 1
ATOM 1383 N N . TYR A 1 178 ? 9.558 7.190 4.354 1.00 89.25 178 TYR A N 1
ATOM 1384 C CA . TYR A 1 178 ? 8.839 5.933 4.544 1.00 89.25 178 TYR A CA 1
ATOM 1385 C C . TYR A 1 178 ? 7.792 5.705 3.449 1.00 89.25 178 TYR A C 1
ATOM 1387 O O . TYR A 1 178 ? 7.709 4.616 2.877 1.00 89.25 178 TYR A O 1
ATOM 1395 N N . PHE A 1 179 ? 7.029 6.743 3.101 1.00 91.19 179 PHE A N 1
ATOM 1396 C CA . PHE A 1 179 ? 6.040 6.674 2.028 1.00 91.19 179 PHE A CA 1
ATOM 1397 C C . PHE A 1 179 ? 6.685 6.309 0.680 1.00 91.19 179 PHE A C 1
ATOM 1399 O O . PHE A 1 179 ? 6.209 5.405 -0.012 1.00 91.19 179 PHE A O 1
ATOM 1406 N N . ARG A 1 180 ? 7.824 6.931 0.343 1.00 89.88 180 ARG A N 1
ATOM 1407 C CA . ARG A 1 180 ? 8.595 6.629 -0.875 1.00 89.88 180 ARG A CA 1
ATOM 1408 C C . ARG A 1 180 ? 9.173 5.214 -0.858 1.00 89.88 180 ARG A C 1
ATOM 1410 O O . ARG A 1 180 ? 9.131 4.533 -1.881 1.00 89.88 180 ARG A O 1
ATOM 1417 N N . GLN A 1 181 ? 9.667 4.742 0.287 1.00 90.50 181 GLN A N 1
ATOM 1418 C CA . GLN A 1 181 ? 10.157 3.367 0.440 1.00 90.50 181 GLN A CA 1
ATOM 1419 C C . GLN A 1 181 ? 9.052 2.338 0.191 1.00 90.50 181 GLN A C 1
ATOM 1421 O O . GLN A 1 181 ? 9.285 1.364 -0.525 1.00 90.50 181 GLN A O 1
ATOM 1426 N N . VAL A 1 182 ? 7.855 2.557 0.750 1.00 92.25 182 VAL A N 1
ATOM 1427 C CA . VAL A 1 182 ? 6.687 1.691 0.528 1.00 92.25 182 VAL A CA 1
ATOM 1428 C C . VAL A 1 182 ? 6.262 1.730 -0.937 1.00 92.25 182 VAL A C 1
ATOM 1430 O O . VAL A 1 182 ? 6.087 0.669 -1.539 1.00 92.25 182 VAL A O 1
ATOM 1433 N N . LEU A 1 183 ? 6.156 2.924 -1.530 1.00 92.44 183 LEU A N 1
ATOM 1434 C CA . LEU A 1 183 ? 5.827 3.068 -2.947 1.00 92.44 183 LEU A CA 1
ATOM 1435 C C . LEU A 1 183 ? 6.832 2.305 -3.820 1.00 92.44 183 LEU A C 1
ATOM 1437 O O . LEU A 1 183 ? 6.427 1.514 -4.666 1.00 92.44 183 LEU A O 1
ATOM 1441 N N . GLY A 1 184 ? 8.133 2.443 -3.561 1.00 91.88 184 GLY A N 1
ATOM 1442 C CA . GLY A 1 184 ? 9.188 1.761 -4.311 1.00 91.88 184 GLY A CA 1
ATOM 1443 C C . GLY A 1 184 ? 9.081 0.229 -4.326 1.00 91.88 184 GLY A C 1
ATOM 1444 O O . GLY A 1 184 ? 9.606 -0.404 -5.243 1.00 91.88 184 GLY A O 1
ATOM 1445 N N . ARG A 1 185 ? 8.367 -0.393 -3.372 1.00 91.06 185 ARG A N 1
ATOM 1446 C CA . ARG A 1 185 ? 8.139 -1.852 -3.362 1.00 91.06 185 ARG A CA 1
ATOM 1447 C C . ARG A 1 185 ? 7.245 -2.323 -4.501 1.00 91.06 185 ARG A C 1
ATOM 1449 O O . ARG A 1 185 ? 7.437 -3.437 -4.976 1.00 91.06 185 ARG A O 1
ATOM 1456 N N . ILE A 1 186 ? 6.308 -1.490 -4.952 1.00 93.44 186 ILE A N 1
ATOM 1457 C CA . ILE A 1 186 ? 5.400 -1.838 -6.054 1.00 93.44 186 ILE A CA 1
ATOM 1458 C C . ILE A 1 186 ? 5.891 -1.357 -7.422 1.00 93.44 186 ILE A C 1
ATOM 1460 O O . ILE A 1 186 ? 5.306 -1.732 -8.436 1.00 93.44 186 ILE A O 1
ATOM 1464 N N . LEU A 1 187 ? 6.969 -0.561 -7.473 1.00 93.31 187 LEU A N 1
ATOM 1465 C CA . LEU A 1 187 ? 7.511 -0.017 -8.727 1.00 93.31 187 LEU A CA 1
ATOM 1466 C C . LEU A 1 187 ? 8.515 -0.931 -9.429 1.00 93.31 187 LEU A C 1
ATOM 1468 O O . LEU A 1 187 ? 9.028 -0.578 -10.486 1.00 93.31 187 LEU A O 1
ATOM 1472 N N . ARG A 1 188 ? 8.799 -2.107 -8.873 1.00 91.44 188 ARG A N 1
ATOM 1473 C CA . ARG A 1 188 ? 9.725 -3.075 -9.466 1.00 91.44 188 ARG A CA 1
ATOM 1474 C C . ARG A 1 188 ? 9.136 -3.668 -10.738 1.00 91.44 188 ARG A C 1
ATOM 1476 O O . ARG A 1 188 ? 8.050 -4.228 -10.691 1.00 91.44 188 ARG A O 1
ATOM 1483 N N . VAL A 1 189 ? 9.854 -3.584 -11.850 1.00 91.12 189 VAL A N 1
ATOM 1484 C CA . VAL A 1 189 ? 9.455 -4.233 -13.105 1.00 91.12 189 VAL A CA 1
ATOM 1485 C C . VAL A 1 189 ? 9.732 -5.739 -13.019 1.00 91.12 189 VAL A C 1
ATOM 1487 O O . VAL A 1 189 ? 10.650 -6.183 -12.332 1.00 91.12 189 VAL A O 1
ATOM 1490 N N . ASN A 1 190 ? 8.901 -6.536 -13.680 1.00 88.75 190 ASN A N 1
ATOM 1491 C CA . ASN A 1 190 ? 9.061 -7.986 -13.833 1.00 88.75 190 ASN A CA 1
ATOM 1492 C C . ASN A 1 190 ? 8.695 -8.399 -15.269 1.00 88.75 190 ASN A C 1
ATOM 1494 O O . ASN A 1 190 ? 8.271 -7.556 -16.049 1.00 88.75 190 ASN A O 1
ATOM 1498 N N . ASP A 1 191 ? 8.757 -9.685 -15.609 1.00 86.50 191 ASP A N 1
ATOM 1499 C CA . ASP A 1 191 ? 8.457 -10.167 -16.973 1.00 86.50 191 ASP A CA 1
ATOM 1500 C C . ASP A 1 191 ? 6.955 -10.188 -17.330 1.00 86.50 191 ASP A C 1
ATOM 1502 O O . ASP A 1 191 ? 6.549 -10.767 -18.338 1.00 86.50 191 ASP A O 1
ATOM 1506 N N . SER A 1 192 ? 6.091 -9.614 -16.488 1.00 85.88 192 SER A N 1
ATOM 1507 C CA . SER A 1 192 ? 4.646 -9.647 -16.714 1.00 85.88 192 SER A CA 1
ATOM 1508 C C . SER A 1 192 ? 4.192 -8.616 -17.754 1.00 85.88 192 SER A C 1
ATOM 1510 O O . SER A 1 192 ? 4.834 -7.589 -17.965 1.00 85.88 192 SER A O 1
ATOM 1512 N N . LEU A 1 193 ? 3.066 -8.878 -18.422 1.00 85.12 193 LEU A N 1
ATOM 1513 C CA . LEU A 1 193 ? 2.552 -7.985 -19.468 1.00 85.12 193 LEU A CA 1
ATOM 1514 C C . LEU A 1 193 ? 2.044 -6.656 -18.892 1.00 85.12 193 LEU A C 1
ATOM 1516 O O . LEU A 1 193 ? 2.250 -5.599 -19.482 1.00 85.12 193 LEU A O 1
ATOM 1520 N N . ASN A 1 194 ? 1.372 -6.704 -17.738 1.00 88.69 194 ASN A N 1
ATOM 1521 C CA . ASN A 1 194 ? 0.882 -5.510 -17.060 1.00 88.69 194 ASN A CA 1
ATOM 1522 C C . ASN A 1 194 ? 1.946 -4.993 -16.080 1.00 88.69 194 ASN A C 1
ATOM 1524 O O . ASN A 1 194 ? 2.290 -5.681 -15.125 1.00 88.69 194 ASN A O 1
ATOM 1528 N N . GLN A 1 195 ? 2.406 -3.758 -16.286 1.00 88.88 195 GLN A N 1
ATOM 1529 C CA . GLN A 1 195 ? 3.381 -3.067 -15.433 1.00 88.88 195 GLN A CA 1
ATOM 1530 C C . GLN A 1 195 ? 2.757 -1.904 -14.651 1.00 88.88 195 GLN A C 1
ATOM 1532 O O . GLN A 1 195 ? 3.431 -0.932 -14.321 1.00 88.88 195 GLN A O 1
ATOM 1537 N N . GLU A 1 196 ? 1.460 -1.964 -14.355 1.00 90.00 196 GLU A N 1
ATOM 1538 C CA . GLU A 1 196 ? 0.820 -0.957 -13.515 1.00 90.00 196 GLU A CA 1
ATOM 1539 C C . GLU A 1 196 ? 1.238 -1.118 -12.049 1.00 90.00 196 GLU A C 1
ATOM 1541 O O . GLU A 1 196 ? 1.391 -2.236 -11.548 1.00 90.00 196 GLU A O 1
ATOM 1546 N N . ALA A 1 197 ? 1.361 0.010 -11.350 1.00 93.94 197 ALA A N 1
ATOM 1547 C CA . ALA A 1 197 ? 1.586 0.059 -9.914 1.00 93.94 197 ALA A CA 1
ATOM 1548 C C . ALA A 1 197 ? 0.593 1.024 -9.258 1.00 93.94 197 ALA A C 1
ATOM 1550 O O . ALA A 1 197 ? 0.500 2.187 -9.649 1.00 93.94 197 ALA A O 1
ATOM 1551 N N . TRP A 1 198 ? -0.152 0.540 -8.265 1.00 96.50 198 TRP A N 1
ATOM 1552 C CA . TRP A 1 198 ? -1.219 1.282 -7.596 1.00 96.50 198 TRP A CA 1
ATOM 1553 C C . TRP A 1 198 ? -1.005 1.315 -6.086 1.00 96.50 198 TRP A C 1
ATOM 1555 O O . TRP A 1 198 ? -0.964 0.267 -5.447 1.00 96.50 198 TRP A O 1
ATOM 1565 N N . LEU A 1 199 ? -0.915 2.507 -5.501 1.00 96.44 199 LEU A N 1
ATOM 1566 C CA . LEU A 1 199 ? -0.869 2.710 -4.055 1.00 96.44 199 LEU A CA 1
ATOM 1567 C C . LEU A 1 199 ? -2.159 3.383 -3.595 1.00 96.44 199 LEU A C 1
ATOM 1569 O O . LEU A 1 199 ? -2.467 4.484 -4.025 1.00 96.44 199 LEU A O 1
ATOM 1573 N N . TYR A 1 200 ? -2.893 2.740 -2.698 1.00 96.06 200 TYR A N 1
ATOM 1574 C CA . TYR A 1 200 ? -4.088 3.270 -2.055 1.00 96.06 200 TYR A CA 1
ATOM 1575 C C . TYR A 1 200 ? -3.740 3.776 -0.658 1.00 96.06 200 TYR A C 1
ATOM 1577 O O . TYR A 1 200 ? -3.104 3.063 0.121 1.00 96.06 200 TYR A O 1
ATOM 1585 N N . THR A 1 201 ? -4.178 4.985 -0.325 1.00 94.25 201 THR A N 1
ATOM 1586 C CA . THR A 1 201 ? -4.020 5.586 1.005 1.00 94.25 201 THR A CA 1
ATOM 1587 C C . THR A 1 201 ? -5.163 6.559 1.285 1.00 94.25 201 THR A C 1
ATOM 1589 O O . THR A 1 201 ? -5.880 6.958 0.369 1.00 94.25 201 THR A O 1
ATOM 1592 N N . PHE A 1 202 ? -5.353 6.957 2.539 1.00 91.31 202 PHE A N 1
ATOM 1593 C CA . PHE A 1 202 ? -6.319 8.002 2.883 1.00 91.31 202 PHE A CA 1
ATOM 1594 C C . PHE A 1 202 ? -5.764 9.404 2.598 1.00 91.31 202 PHE A C 1
ATOM 1596 O O . PHE A 1 202 ? -4.556 9.636 2.677 1.00 91.31 202 PHE A O 1
ATOM 1603 N N . ALA A 1 203 ? -6.666 10.331 2.279 1.00 87.62 203 ALA A N 1
ATOM 1604 C CA . ALA A 1 203 ? -6.401 11.734 1.989 1.00 87.62 203 ALA A CA 1
ATOM 1605 C C . ALA A 1 203 ? -6.135 12.522 3.283 1.00 87.62 203 ALA A C 1
ATOM 1607 O O 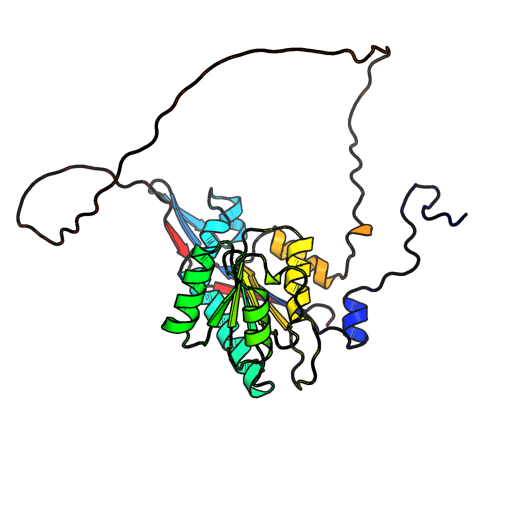. ALA A 1 203 ? -6.961 13.298 3.759 1.00 87.62 203 ALA A O 1
ATOM 1608 N N . GLU A 1 204 ? -4.968 12.281 3.873 1.00 87.12 204 GLU A N 1
ATOM 1609 C CA . GLU A 1 204 ? -4.433 13.047 4.998 1.00 87.12 204 GLU A CA 1
ATOM 1610 C C . GLU A 1 204 ? -3.392 14.064 4.506 1.00 87.12 204 GLU A C 1
ATOM 1612 O O . GLU A 1 204 ? -2.747 13.843 3.483 1.00 87.12 204 GLU A O 1
ATOM 1617 N N . GLU A 1 205 ? -3.239 15.185 5.219 1.00 86.81 205 GLU A N 1
ATOM 1618 C CA . GLU A 1 205 ? -2.433 16.342 4.794 1.00 86.81 205 GLU A CA 1
ATOM 1619 C C . GLU A 1 205 ? -1.024 15.986 4.308 1.00 86.81 205 GLU A C 1
ATOM 1621 O O . GLU A 1 205 ? -0.620 16.378 3.211 1.00 86.81 205 GLU A O 1
ATOM 1626 N N . SER A 1 206 ? -0.286 15.211 5.103 1.00 88.06 206 SER A N 1
ATOM 1627 C CA . SER A 1 206 ? 1.097 14.849 4.798 1.00 88.06 206 SER A CA 1
ATOM 1628 C C . SER A 1 206 ? 1.150 13.925 3.584 1.00 88.06 206 SER A C 1
ATOM 1630 O O . SER A 1 206 ? 1.966 14.123 2.687 1.00 88.06 206 SER A O 1
ATOM 1632 N N . LEU A 1 207 ? 0.243 12.944 3.521 1.00 89.56 207 LEU A N 1
ATOM 1633 C CA . LEU A 1 207 ? 0.188 11.952 2.442 1.00 89.56 207 LEU A CA 1
ATOM 1634 C C . LEU A 1 207 ? -0.218 12.567 1.095 1.00 89.56 207 LEU A C 1
ATOM 1636 O O . LEU A 1 207 ? 0.318 12.163 0.062 1.00 89.56 207 LEU A O 1
ATOM 1640 N N . ILE A 1 208 ? -1.113 13.561 1.103 1.00 89.31 208 ILE A N 1
ATOM 1641 C CA . ILE A 1 208 ? -1.436 14.368 -0.084 1.00 89.31 208 ILE A CA 1
ATOM 1642 C C . ILE A 1 208 ? -0.172 15.094 -0.558 1.00 89.31 208 ILE A C 1
ATOM 1644 O O . ILE A 1 208 ? 0.202 14.963 -1.723 1.00 89.31 208 ILE A O 1
ATOM 1648 N N . GLY A 1 209 ? 0.526 15.780 0.354 1.00 89.44 209 GLY A N 1
ATOM 1649 C CA . GLY A 1 209 ? 1.758 16.499 0.029 1.00 89.44 209 GLY A CA 1
ATOM 1650 C C . GLY A 1 209 ? 2.862 15.593 -0.527 1.00 89.44 209 GLY A C 1
ATOM 1651 O O . GLY A 1 209 ? 3.539 15.973 -1.481 1.00 89.44 209 GLY A O 1
ATOM 1652 N N . PHE A 1 210 ? 3.024 14.380 0.015 1.00 90.81 210 PHE A N 1
ATOM 1653 C CA . PHE A 1 210 ? 3.979 13.396 -0.513 1.00 90.81 210 PHE A CA 1
ATOM 1654 C C . PHE A 1 210 ? 3.598 12.939 -1.923 1.00 90.81 210 PHE A C 1
ATOM 1656 O O . PHE A 1 210 ? 4.462 12.844 -2.791 1.00 90.81 210 PHE A O 1
ATOM 1663 N N . ALA A 1 211 ? 2.315 12.666 -2.172 1.00 87.62 211 ALA A N 1
ATOM 1664 C CA . ALA A 1 211 ? 1.850 12.232 -3.485 1.00 87.62 211 ALA A CA 1
ATOM 1665 C C . ALA A 1 211 ? 2.070 13.312 -4.562 1.00 87.62 211 ALA A C 1
ATOM 1667 O O . ALA A 1 211 ? 2.541 12.993 -5.653 1.00 87.62 211 ALA A O 1
ATOM 1668 N N . GLU A 1 212 ? 1.804 14.579 -4.235 1.00 88.06 212 GLU A N 1
ATOM 1669 C CA . GLU A 1 212 ? 2.023 15.720 -5.136 1.00 88.06 212 GLU A CA 1
ATOM 1670 C C . GLU A 1 212 ? 3.521 15.972 -5.397 1.00 88.06 212 GLU A C 1
ATOM 1672 O O . GLU A 1 212 ? 3.920 16.222 -6.533 1.00 88.06 212 GLU A O 1
ATOM 1677 N N . ARG A 1 213 ? 4.395 15.819 -4.390 1.00 87.75 213 ARG A N 1
ATOM 1678 C CA . ARG A 1 213 ? 5.855 15.923 -4.595 1.00 87.75 213 ARG A CA 1
ATOM 1679 C C . ARG A 1 213 ? 6.435 14.790 -5.433 1.00 87.75 213 ARG A C 1
ATOM 1681 O O . ARG A 1 213 ? 7.372 15.017 -6.197 1.00 87.75 213 ARG A O 1
ATOM 1688 N N . ILE A 1 214 ? 5.891 13.578 -5.312 1.00 85.94 214 ILE A N 1
ATOM 1689 C CA . ILE A 1 214 ? 6.286 12.446 -6.161 1.00 85.94 214 ILE A CA 1
ATOM 1690 C C . ILE A 1 214 ? 5.923 12.720 -7.618 1.00 85.94 214 ILE A C 1
ATOM 1692 O O . ILE A 1 214 ? 6.742 12.454 -8.490 1.00 85.94 214 ILE A O 1
ATOM 1696 N N . GLU A 1 215 ? 4.748 13.292 -7.888 1.00 78.62 215 GLU A N 1
ATOM 1697 C CA . GLU A 1 215 ? 4.359 13.721 -9.238 1.00 78.62 215 GLU A CA 1
ATOM 1698 C C . GLU A 1 215 ? 5.328 14.762 -9.825 1.00 78.62 215 GLU A C 1
ATOM 1700 O O . GLU A 1 215 ? 5.626 14.726 -11.019 1.00 78.62 215 GLU A O 1
ATOM 1705 N N . GLN A 1 216 ? 5.870 15.645 -8.984 1.00 73.81 216 GLN A N 1
ATOM 1706 C CA . GLN A 1 216 ? 6.816 16.693 -9.381 1.00 73.81 216 GLN A CA 1
ATOM 1707 C C . GLN A 1 216 ? 8.288 16.222 -9.468 1.00 73.81 216 GLN A C 1
ATOM 1709 O O . GLN A 1 216 ? 9.146 17.017 -9.840 1.00 73.81 216 GLN A O 1
ATOM 1714 N N . ASP A 1 217 ? 8.588 14.951 -9.159 1.00 70.81 217 ASP A N 1
ATOM 1715 C CA . ASP A 1 217 ? 9.942 14.350 -9.102 1.00 70.81 217 ASP A CA 1
ATOM 1716 C C . ASP A 1 217 ? 10.980 15.156 -8.293 1.00 70.81 217 ASP A C 1
ATOM 1718 O O . ASP A 1 217 ? 12.158 15.195 -8.648 1.00 70.81 217 ASP A O 1
ATOM 1722 N N . ILE A 1 218 ? 10.571 15.822 -7.208 1.00 55.66 218 ILE A N 1
ATOM 1723 C CA . ILE A 1 218 ? 11.494 16.673 -6.440 1.00 55.66 218 ILE A CA 1
ATOM 1724 C C . ILE A 1 218 ? 12.322 15.804 -5.471 1.00 55.66 218 ILE A C 1
ATOM 1726 O O . ILE A 1 218 ? 11.733 15.114 -4.633 1.00 55.66 218 ILE A O 1
ATOM 1730 N N . PRO A 1 219 ? 13.669 15.803 -5.552 1.00 55.72 219 PRO A N 1
ATOM 1731 C CA . PRO A 1 219 ? 14.542 15.202 -4.543 1.00 55.72 219 PRO A CA 1
ATOM 1732 C C . PRO A 1 219 ? 14.644 16.092 -3.290 1.00 55.72 219 PRO A C 1
ATOM 1734 O O . PRO A 1 219 ? 14.845 17.304 -3.376 1.00 55.72 219 PRO A O 1
ATOM 1737 N N . ASP A 1 220 ? 14.599 15.477 -2.108 1.00 53.12 220 ASP A N 1
ATOM 1738 C CA . ASP A 1 220 ? 14.701 16.169 -0.811 1.00 53.12 220 ASP A CA 1
ATOM 1739 C C . ASP A 1 220 ? 16.036 16.912 -0.604 1.00 53.12 220 ASP A C 1
ATOM 1741 O O . ASP A 1 220 ? 16.129 17.813 0.228 1.00 53.12 220 ASP A O 1
ATOM 1745 N N . THR A 1 221 ? 17.072 16.597 -1.390 1.00 48.69 221 THR A N 1
ATOM 1746 C CA . THR A 1 221 ? 18.383 17.266 -1.323 1.00 48.69 221 THR A CA 1
ATOM 1747 C C . THR A 1 221 ? 18.308 18.764 -1.668 1.00 48.69 221 THR A C 1
ATOM 1749 O O . THR A 1 221 ? 19.210 19.509 -1.299 1.00 48.69 221 THR A O 1
ATOM 1752 N N . CYS A 1 222 ? 17.221 19.232 -2.296 1.00 41.12 222 CYS A N 1
ATOM 1753 C CA . CYS A 1 222 ? 17.001 20.646 -2.629 1.00 41.12 222 CYS A CA 1
ATOM 1754 C C . CYS A 1 222 ? 16.100 21.422 -1.647 1.00 41.12 222 CYS A C 1
ATOM 1756 O O . CYS A 1 222 ? 15.798 22.584 -1.914 1.00 41.12 222 CYS A O 1
ATOM 1758 N N . MET A 1 223 ? 15.677 20.847 -0.515 1.00 35.22 223 MET A N 1
ATOM 1759 C CA . MET A 1 223 ? 14.838 21.555 0.469 1.00 35.22 223 MET A CA 1
ATOM 1760 C C . MET A 1 223 ? 15.535 21.738 1.822 1.00 35.22 223 MET A C 1
ATOM 1762 O O . MET A 1 223 ? 15.019 21.354 2.867 1.00 35.22 223 MET A O 1
ATOM 1766 N N . PHE A 1 224 ? 16.693 22.398 1.816 1.00 34.66 224 PHE A N 1
ATOM 1767 C CA . PHE A 1 224 ? 17.221 23.060 3.009 1.00 34.66 224 PHE A CA 1
ATOM 1768 C C . PHE A 1 224 ? 17.337 24.560 2.748 1.00 34.66 224 PHE A C 1
ATOM 1770 O O . PHE A 1 224 ? 18.400 25.079 2.442 1.00 34.66 224 PHE A O 1
ATOM 1777 N N . LEU A 1 225 ? 16.224 25.270 2.909 1.00 35.56 225 LEU A N 1
ATOM 1778 C CA . LEU A 1 225 ? 16.243 26.682 3.275 1.00 35.56 225 LEU A CA 1
ATOM 1779 C C . LEU A 1 225 ? 15.309 26.843 4.466 1.00 35.56 225 LEU A C 1
ATOM 1781 O O . LEU A 1 225 ? 14.123 27.127 4.327 1.00 35.56 225 LEU A O 1
ATOM 1785 N N . LYS A 1 226 ? 15.859 26.630 5.660 1.00 33.03 226 LYS A N 1
ATOM 1786 C CA . LYS A 1 226 ? 15.289 27.199 6.876 1.00 33.03 226 LYS A CA 1
ATOM 1787 C C . LYS A 1 226 ? 16.197 28.353 7.284 1.00 33.03 226 LYS A C 1
ATOM 1789 O O . LYS A 1 226 ? 17.117 28.190 8.076 1.00 33.03 226 LYS A O 1
ATOM 1794 N N . GLN A 1 227 ? 15.964 29.504 6.664 1.00 30.53 227 GLN A N 1
ATOM 1795 C CA . GLN A 1 227 ? 16.468 30.778 7.151 1.00 30.53 227 GLN A CA 1
ATOM 1796 C C . GLN A 1 227 ? 15.591 31.155 8.345 1.00 30.53 227 GLN A C 1
ATOM 1798 O O . GLN A 1 227 ? 14.442 31.566 8.191 1.00 30.53 227 GLN A O 1
ATOM 1803 N N . GLU A 1 228 ? 16.101 30.907 9.549 1.00 38.47 228 GLU A N 1
ATOM 1804 C CA . GLU A 1 228 ? 15.562 31.525 10.753 1.00 38.47 228 GLU A CA 1
ATOM 1805 C C . GLU A 1 228 ? 16.065 32.968 10.783 1.00 38.47 228 GLU A C 1
ATOM 1807 O O . GLU A 1 228 ? 17.233 33.228 11.062 1.00 38.47 228 GLU A O 1
ATOM 1812 N N . GLU A 1 229 ? 15.181 33.909 10.456 1.00 30.86 229 GLU A N 1
ATOM 1813 C CA . GLU A 1 229 ? 15.419 35.331 10.674 1.00 30.86 229 GLU A CA 1
ATOM 1814 C C . GLU A 1 229 ? 14.482 35.887 11.749 1.00 30.86 229 GLU A C 1
ATOM 1816 O O . GLU A 1 229 ? 13.259 35.868 11.617 1.00 30.86 229 GLU A O 1
ATOM 1821 N N . GLY A 1 230 ? 15.117 36.434 12.791 1.00 28.88 230 GLY A N 1
ATOM 1822 C CA . GLY A 1 230 ? 14.549 37.322 13.805 1.00 28.88 230 GLY A CA 1
ATOM 1823 C C . GLY A 1 230 ? 14.716 36.768 15.227 1.00 28.88 230 GLY A C 1
ATOM 1824 O O . GLY A 1 230 ? 14.152 35.734 15.544 1.00 28.88 230 GLY A O 1
ATOM 1825 N N . ALA A 1 231 ? 15.417 37.391 16.176 1.00 28.33 231 ALA A N 1
ATOM 1826 C CA . ALA A 1 231 ? 16.083 38.684 16.205 1.00 28.33 231 ALA A CA 1
ATOM 1827 C C . ALA A 1 231 ? 17.007 38.777 17.449 1.00 28.33 231 ALA A C 1
ATOM 1829 O O . ALA A 1 231 ? 16.658 38.281 18.513 1.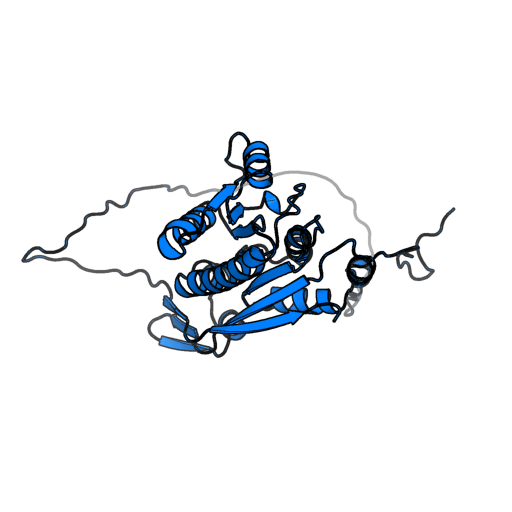00 28.33 231 ALA A O 1
ATOM 1830 N N . GLN A 1 232 ? 18.112 39.517 17.284 1.00 28.84 232 GLN A N 1
ATOM 1831 C CA . GLN A 1 232 ? 18.812 40.379 18.262 1.00 28.84 232 GLN A CA 1
ATOM 1832 C C . GLN A 1 232 ? 19.625 39.780 19.438 1.00 28.84 232 GLN A C 1
ATOM 1834 O O . GLN A 1 232 ? 19.099 39.405 20.476 1.00 28.84 232 GLN A O 1
ATOM 1839 N N . ASN A 1 233 ? 20.955 39.853 19.255 1.00 28.70 233 ASN A N 1
ATOM 1840 C CA . ASN A 1 233 ? 21.997 40.465 20.108 1.00 28.70 233 ASN A CA 1
ATOM 1841 C C . ASN A 1 233 ? 21.781 40.537 21.634 1.00 28.70 233 ASN A C 1
ATOM 1843 O O . ASN A 1 233 ? 20.862 41.223 22.064 1.00 28.70 233 ASN A O 1
ATOM 1847 N N . VAL A 1 234 ? 22.758 40.042 22.420 1.00 30.17 234 VAL A N 1
ATOM 1848 C CA . VAL A 1 234 ? 23.642 40.835 23.320 1.00 30.17 234 VAL A CA 1
ATOM 1849 C C . VAL A 1 234 ? 24.795 39.959 23.883 1.00 30.17 234 VAL A C 1
ATOM 1851 O O . VAL A 1 234 ? 24.544 38.939 24.508 1.00 30.17 234 VAL A O 1
ATOM 1854 N N . ALA A 1 235 ? 26.026 40.441 23.648 1.00 29.33 235 ALA A N 1
ATOM 1855 C CA . ALA A 1 235 ? 27.286 40.425 24.426 1.00 29.33 235 ALA A CA 1
ATOM 1856 C C . ALA A 1 235 ? 27.941 39.152 25.037 1.00 29.33 235 ALA A C 1
ATOM 1858 O O . ALA A 1 235 ? 27.350 38.402 25.805 1.00 29.33 235 ALA A O 1
ATOM 1859 N N . ASP A 1 236 ? 29.247 39.072 24.732 1.00 26.88 236 ASP A N 1
ATOM 1860 C CA . ASP A 1 236 ? 30.430 38.465 25.379 1.00 26.88 236 ASP A CA 1
ATOM 1861 C C . ASP A 1 236 ? 30.341 37.948 26.835 1.00 26.88 236 ASP A C 1
ATOM 1863 O O . ASP A 1 236 ? 30.039 38.703 27.754 1.00 26.88 236 ASP A O 1
ATOM 1867 N N . GLU A 1 237 ? 30.742 36.688 27.073 1.00 27.70 237 GLU A N 1
ATOM 1868 C CA . GLU A 1 237 ? 32.064 36.278 27.622 1.00 27.70 237 GLU A CA 1
ATOM 1869 C C . GLU A 1 237 ? 32.132 34.744 27.891 1.00 27.70 237 GLU A C 1
ATOM 1871 O O . GLU A 1 237 ? 31.091 34.086 27.978 1.00 27.70 237 GLU A O 1
ATOM 1876 N N . PRO A 1 238 ? 33.334 34.123 27.991 1.00 30.31 238 PRO A N 1
ATOM 1877 C CA . PRO A 1 238 ? 33.513 32.670 27.912 1.00 30.31 238 PRO A CA 1
ATOM 1878 C C . PRO A 1 238 ? 33.638 31.995 29.288 1.00 30.31 238 PRO A C 1
ATOM 1880 O O . PRO A 1 238 ? 34.503 32.365 30.078 1.00 30.31 238 PRO A O 1
ATOM 1883 N N . ILE A 1 239 ? 32.860 30.937 29.570 1.00 25.12 239 ILE A N 1
ATOM 1884 C CA . ILE A 1 239 ? 33.065 30.104 30.775 1.00 25.12 239 ILE A CA 1
ATOM 1885 C C . ILE A 1 239 ? 32.837 28.604 30.489 1.00 25.12 239 ILE A C 1
ATOM 1887 O O . ILE A 1 239 ? 31.718 28.126 30.341 1.00 25.12 239 ILE A O 1
ATOM 1891 N N . SER A 1 240 ? 33.962 27.889 30.411 1.00 25.12 240 SER A N 1
ATOM 1892 C CA . SER A 1 240 ? 34.309 26.596 31.033 1.00 25.12 240 SER A CA 1
ATOM 1893 C C . SER A 1 240 ? 33.209 25.566 31.362 1.00 25.12 240 SER A C 1
ATOM 1895 O O . SER A 1 240 ? 32.402 25.759 32.268 1.00 25.12 240 SER A O 1
ATOM 1897 N N . LEU A 1 241 ? 33.307 24.373 30.754 1.00 24.80 241 LEU A N 1
ATOM 1898 C CA . LEU A 1 241 ? 32.644 23.151 31.227 1.00 24.80 241 LEU A CA 1
ATOM 1899 C C . LEU A 1 241 ? 33.394 22.534 32.424 1.00 24.80 241 LEU A C 1
ATOM 1901 O O . LEU A 1 241 ? 34.543 22.114 32.282 1.00 24.80 241 LEU A O 1
ATOM 1905 N N . SER A 1 242 ? 32.705 22.352 33.555 1.00 24.56 242 SER A N 1
ATOM 1906 C CA . SER A 1 242 ? 33.077 21.362 34.576 1.00 24.56 242 SER A CA 1
ATOM 1907 C C . SER A 1 242 ? 31.858 20.778 35.311 1.00 24.56 242 SER A C 1
ATOM 1909 O O . SER A 1 242 ? 31.149 21.486 36.016 1.00 24.56 242 SER A O 1
ATOM 1911 N N . SER A 1 243 ? 31.674 19.466 35.138 1.00 24.72 243 SER A N 1
ATOM 1912 C CA . SER A 1 243 ? 31.383 18.424 36.143 1.00 24.72 243 SER A CA 1
ATOM 1913 C C . SER A 1 243 ? 30.278 18.564 37.226 1.00 24.72 243 SER A C 1
ATOM 1915 O O . SER A 1 243 ? 30.347 19.403 38.118 1.00 24.72 243 SER A O 1
ATOM 1917 N N . THR A 1 244 ? 29.480 17.479 37.287 1.00 22.16 244 THR A N 1
ATOM 1918 C CA . THR A 1 244 ? 29.045 16.668 38.462 1.00 22.16 244 THR A CA 1
ATOM 1919 C C . THR A 1 244 ? 27.791 16.991 39.312 1.00 22.16 244 THR A C 1
ATOM 1921 O O . THR A 1 244 ? 27.740 17.992 40.011 1.00 22.16 244 THR A O 1
ATOM 1924 N N . VAL A 1 245 ? 26.937 15.942 39.394 1.00 24.34 245 VAL A N 1
ATOM 1925 C CA . VAL A 1 245 ? 26.273 15.315 40.579 1.00 24.34 245 VAL A CA 1
ATOM 1926 C C . VAL A 1 245 ? 24.839 15.738 40.975 1.00 24.34 245 VAL A C 1
ATOM 1928 O O . VAL A 1 245 ? 24.620 16.876 41.352 1.00 24.34 245 VAL A O 1
ATOM 1931 N N . SER A 1 246 ? 23.946 14.720 40.943 1.00 26.03 246 SER A N 1
ATOM 1932 C CA . SER A 1 246 ? 22.809 14.309 41.826 1.00 26.03 246 SER A CA 1
ATOM 1933 C C . SER A 1 246 ? 21.841 15.374 42.406 1.00 26.03 246 SER A C 1
ATOM 1935 O O . SER A 1 246 ? 22.225 16.499 42.655 1.00 26.03 246 SER A O 1
ATOM 1937 N N . ASP A 1 247 ? 20.564 15.135 42.743 1.00 24.92 247 ASP A N 1
ATOM 1938 C CA . ASP A 1 247 ? 19.884 13.968 43.332 1.00 24.92 247 ASP A CA 1
ATOM 1939 C C . ASP A 1 247 ? 18.354 14.270 43.459 1.00 24.92 247 ASP A C 1
ATOM 1941 O O . ASP A 1 247 ? 17.998 15.425 43.683 1.00 24.92 247 ASP A O 1
ATOM 1945 N N . ARG A 1 248 ? 17.501 13.219 43.477 1.00 26.08 248 ARG A N 1
ATOM 1946 C CA . ARG A 1 248 ? 16.117 13.106 44.062 1.00 26.08 248 ARG A CA 1
ATOM 1947 C C . ARG A 1 248 ? 14.953 13.899 43.401 1.00 26.08 248 ARG A C 1
ATOM 1949 O O . ARG A 1 248 ? 15.126 15.023 42.971 1.00 26.08 248 ARG A O 1
ATOM 1956 N N . ILE A 1 249 ? 13.705 13.405 43.290 1.00 25.50 249 ILE A N 1
ATOM 1957 C CA . ILE A 1 249 ? 12.791 12.795 44.289 1.00 25.50 249 ILE A CA 1
ATOM 1958 C C . ILE A 1 249 ? 11.714 11.898 43.601 1.00 25.50 249 ILE A C 1
ATOM 1960 O O . ILE A 1 249 ? 11.192 12.263 42.556 1.00 25.50 249 ILE A O 1
ATOM 1964 N N . GLN A 1 250 ? 11.430 10.741 44.235 1.00 26.62 250 GLN A N 1
ATOM 1965 C CA . GLN A 1 250 ? 10.172 9.962 44.457 1.00 26.62 250 GLN A CA 1
ATOM 1966 C C . GLN A 1 250 ? 8.856 10.395 43.758 1.00 26.62 250 GLN A C 1
ATOM 1968 O O . GLN A 1 250 ? 8.638 11.571 43.532 1.00 26.62 250 GLN A O 1
ATOM 1973 N N . SER A 1 251 ? 7.804 9.593 43.561 1.00 25.42 251 SER A N 1
ATOM 1974 C CA . SER A 1 251 ? 7.448 8.164 43.616 1.00 25.42 251 SER A CA 1
ATOM 1975 C C . SER A 1 251 ? 5.944 8.113 43.261 1.00 25.42 251 SER A C 1
ATOM 1977 O O . SER A 1 251 ? 5.206 9.041 43.580 1.00 25.42 251 SER A O 1
ATOM 1979 N N . SER A 1 252 ? 5.453 7.049 42.625 1.00 25.30 252 SER A N 1
ATOM 1980 C CA . SER A 1 252 ? 4.205 6.369 43.031 1.00 25.30 252 SER A CA 1
ATOM 1981 C C . SER A 1 252 ? 3.896 5.210 42.084 1.00 25.30 252 SER A C 1
ATOM 1983 O O . SER A 1 252 ? 3.729 5.356 40.878 1.00 25.30 252 SER A O 1
ATOM 1985 N N . TYR A 1 253 ? 3.864 4.024 42.682 1.00 25.86 253 TYR A N 1
ATOM 1986 C CA . TYR A 1 253 ? 3.376 2.785 42.101 1.00 25.86 253 TYR A CA 1
ATOM 1987 C C . TYR A 1 253 ? 1.848 2.740 42.192 1.00 25.86 253 TYR A C 1
ATOM 1989 O O . TYR A 1 253 ? 1.291 3.094 43.230 1.00 25.86 253 TYR A O 1
ATOM 1997 N N . SER A 1 254 ? 1.181 2.190 41.178 1.00 26.23 254 SER A N 1
ATOM 1998 C CA . SER A 1 254 ? 0.142 1.158 41.368 1.00 26.23 254 SER A CA 1
ATOM 1999 C C . SER A 1 254 ? -0.289 0.565 40.021 1.00 26.23 254 SER A C 1
ATOM 2001 O O . SER A 1 254 ? -0.980 1.177 39.217 1.00 26.23 254 SER A O 1
ATOM 2003 N N . GLN A 1 255 ? 0.162 -0.662 39.783 1.00 28.25 255 GLN A N 1
ATOM 2004 C CA . GLN A 1 255 ? -0.491 -1.666 38.937 1.00 28.25 255 GLN A CA 1
ATOM 2005 C C . GLN A 1 255 ? -1.352 -2.551 39.881 1.00 28.25 255 GLN A C 1
ATOM 2007 O O . GLN A 1 255 ? -1.228 -2.417 41.100 1.00 28.25 255 GLN A O 1
ATOM 2012 N N . PRO A 1 256 ? -2.040 -3.597 39.406 1.00 43.72 256 PRO A N 1
ATOM 2013 C CA . PRO A 1 256 ? -3.167 -3.617 38.471 1.00 43.72 256 PRO A CA 1
ATOM 2014 C C . PRO A 1 256 ? -4.314 -4.503 39.023 1.00 43.72 256 PRO A C 1
ATOM 2016 O O . PRO A 1 256 ? -4.070 -5.400 39.825 1.00 43.72 256 PRO A O 1
ATOM 2019 N N . SER A 1 257 ? -5.552 -4.357 38.551 1.00 24.47 257 SER A N 1
ATOM 2020 C CA . SER A 1 257 ? -6.564 -5.429 38.696 1.00 24.47 257 SER A CA 1
ATOM 2021 C C . SER A 1 257 ? -7.776 -5.160 37.797 1.00 24.47 257 SER A C 1
ATOM 2023 O O . SER A 1 257 ? -8.471 -4.163 37.936 1.00 24.47 257 SER A O 1
ATOM 2025 N N . THR A 1 258 ? -7.856 -5.878 36.671 1.00 25.34 258 THR A N 1
ATOM 2026 C CA . THR A 1 258 ? -8.745 -7.035 36.408 1.00 25.34 258 THR A CA 1
ATOM 2027 C C . THR A 1 258 ? -10.223 -6.673 36.267 1.00 25.34 258 THR A C 1
ATOM 2029 O O . THR A 1 258 ? -10.937 -6.533 37.254 1.00 25.34 258 THR A O 1
ATOM 2032 N N . LEU A 1 259 ? -10.672 -6.606 35.009 1.00 25.02 259 LEU A N 1
ATOM 2033 C CA . LEU A 1 259 ? -12.076 -6.560 34.606 1.00 25.02 259 LEU A CA 1
ATOM 2034 C C . LEU A 1 259 ? -12.527 -7.967 34.200 1.00 25.02 259 LEU A C 1
ATOM 2036 O O . LEU A 1 259 ? -12.023 -8.535 33.229 1.00 25.02 259 LEU A O 1
ATOM 2040 N N . SER A 1 260 ? -13.470 -8.519 34.957 1.00 26.41 260 SER A N 1
ATOM 2041 C CA . SER A 1 260 ? -14.263 -9.683 34.574 1.00 26.41 260 SER A CA 1
ATOM 2042 C C . SER A 1 260 ? -15.366 -9.247 33.612 1.00 26.41 260 SER A C 1
ATOM 2044 O O . SER A 1 260 ? -16.136 -8.337 33.920 1.00 26.41 260 SER A O 1
ATOM 2046 N N . TRP A 1 261 ? -15.452 -9.909 32.463 1.00 36.03 261 TRP A N 1
ATOM 2047 C CA . TRP A 1 261 ? -16.587 -9.794 31.557 1.00 36.03 261 TRP A CA 1
ATOM 2048 C C . TRP A 1 261 ? -17.653 -10.797 31.972 1.00 36.03 261 TRP A C 1
ATOM 2050 O O . TRP A 1 261 ? -17.408 -11.999 31.898 1.00 36.03 261 TRP A O 1
ATOM 2060 N N . GLU A 1 262 ? -18.840 -10.316 32.329 1.00 24.41 262 GLU A N 1
ATOM 2061 C CA . GLU A 1 262 ? -20.039 -11.141 32.253 1.00 24.41 262 GLU A CA 1
ATOM 2062 C C . GLU A 1 262 ? -21.045 -10.535 31.281 1.00 24.41 262 GLU A C 1
ATOM 2064 O O . GLU A 1 262 ? -21.543 -9.420 31.433 1.00 24.41 262 GLU A O 1
ATOM 2069 N N . ASN A 1 263 ? -21.302 -11.338 30.249 1.00 40.44 263 ASN A N 1
ATOM 2070 C CA . ASN A 1 263 ? -22.509 -11.332 29.448 1.00 40.44 263 ASN A CA 1
ATOM 2071 C C . ASN A 1 263 ? -23.727 -11.422 30.361 1.00 40.44 263 ASN A C 1
ATOM 2073 O O . ASN A 1 263 ? -23.864 -12.429 31.047 1.00 40.44 263 ASN A O 1
ATOM 2077 N N . ILE A 1 264 ? -24.675 -10.494 30.246 1.00 27.91 264 ILE A N 1
ATOM 2078 C CA . ILE A 1 264 ? -26.077 -10.804 30.530 1.00 27.91 264 ILE A CA 1
ATOM 2079 C C . ILE A 1 264 ? -26.940 -10.150 29.451 1.00 27.91 264 ILE A C 1
ATOM 2081 O O . ILE A 1 264 ? -27.361 -9.000 29.543 1.00 27.91 264 ILE A O 1
ATOM 2085 N N . SER A 1 265 ? -27.230 -10.933 28.408 1.00 27.02 265 SER A N 1
ATOM 2086 C CA . SER A 1 265 ? -28.572 -10.885 27.840 1.00 27.02 265 SER A CA 1
ATOM 2087 C C . SER A 1 265 ? -29.496 -11.491 28.888 1.00 27.02 265 SER A C 1
ATOM 2089 O O . SER A 1 265 ? -29.390 -12.678 29.174 1.00 27.02 265 SER A O 1
ATOM 2091 N N . ALA A 1 266 ? -30.367 -10.641 29.424 1.00 29.09 266 ALA A N 1
ATOM 2092 C CA . ALA A 1 266 ? -31.546 -10.958 30.214 1.00 29.09 266 ALA A CA 1
ATOM 2093 C C . ALA A 1 266 ? -31.325 -11.700 31.540 1.00 29.09 266 ALA A C 1
ATOM 2095 O O . ALA A 1 266 ? -31.154 -12.911 31.588 1.00 29.09 266 ALA A O 1
ATOM 2096 N N . VAL A 1 267 ? -31.609 -10.995 32.626 1.00 34.78 267 VAL A N 1
ATOM 2097 C CA . VAL A 1 267 ? -32.650 -11.500 33.519 1.00 34.78 267 VAL A CA 1
ATOM 2098 C C . VAL A 1 267 ? -33.628 -10.328 33.641 1.00 34.78 267 VAL A C 1
ATOM 2100 O O . VAL A 1 267 ? -33.223 -9.173 33.734 1.00 34.78 267 VAL A O 1
ATOM 2103 N N . ILE A 1 268 ? -34.928 -10.526 33.419 1.00 31.44 268 ILE A N 1
ATOM 2104 C CA . ILE A 1 268 ? -35.859 -10.396 34.546 1.00 31.44 268 ILE A CA 1
ATOM 2105 C C . ILE A 1 268 ? -35.113 -9.841 35.784 1.00 31.44 268 ILE A C 1
ATOM 2107 O O . ILE A 1 268 ? -34.343 -10.549 36.409 1.00 31.44 268 ILE A O 1
ATOM 2111 N N . GLU A 1 269 ? -35.335 -8.564 36.086 1.00 31.34 269 GLU A N 1
ATOM 2112 C CA . GLU A 1 269 ? -34.992 -7.900 37.353 1.00 31.34 269 GLU A CA 1
ATOM 2113 C C . GLU A 1 269 ? -33.513 -7.635 37.735 1.00 31.34 269 GLU A C 1
ATOM 2115 O O . GLU A 1 269 ? -32.634 -8.488 37.691 1.00 31.34 269 GLU A O 1
ATOM 2120 N N . SER A 1 270 ? -33.353 -6.442 38.333 1.00 29.25 270 SER A N 1
ATOM 2121 C CA . SER A 1 270 ? -32.359 -6.021 39.344 1.00 29.25 270 SER A CA 1
ATOM 2122 C C . SER A 1 270 ? -31.126 -5.219 38.888 1.00 29.25 270 SER A C 1
ATOM 2124 O O . SER A 1 270 ? -30.154 -5.759 38.383 1.00 29.25 270 SER A O 1
ATOM 2126 N N . ASN A 1 271 ? -31.173 -3.916 39.208 1.00 29.03 271 ASN A N 1
ATOM 2127 C CA . ASN A 1 271 ? -30.105 -3.024 39.699 1.00 29.03 271 ASN A CA 1
ATOM 2128 C C . ASN A 1 271 ? -28.665 -3.188 39.161 1.00 29.03 271 ASN A C 1
ATOM 2130 O O . ASN A 1 271 ? -27.949 -4.074 39.609 1.00 29.03 271 ASN A O 1
ATOM 2134 N N . ASN A 1 272 ? -28.145 -2.201 38.417 1.00 26.12 272 ASN A N 1
ATOM 2135 C CA . ASN A 1 272 ? -27.251 -1.159 38.960 1.00 26.12 272 ASN A CA 1
ATOM 2136 C C . ASN A 1 272 ? -26.705 -0.207 37.878 1.00 26.12 272 ASN A C 1
ATOM 2138 O O . ASN A 1 272 ? -26.695 -0.484 36.684 1.00 26.12 272 ASN A O 1
ATOM 2142 N N . THR A 1 273 ? -26.270 0.943 38.371 1.00 28.94 273 THR A N 1
ATOM 2143 C CA . THR A 1 273 ? -25.832 2.185 37.728 1.00 28.94 273 THR A CA 1
ATOM 2144 C C . THR A 1 273 ? -24.480 2.162 36.991 1.00 28.94 273 THR A C 1
ATOM 2146 O O . THR A 1 273 ? -23.512 1.614 37.504 1.00 28.94 273 THR A O 1
ATOM 2149 N N . ASN A 1 274 ? -24.430 2.945 35.899 1.00 31.25 274 ASN A N 1
ATOM 2150 C CA . ASN A 1 274 ? -23.367 3.864 35.430 1.00 31.25 274 ASN A CA 1
ATOM 2151 C C . ASN A 1 274 ? -21.947 3.345 35.108 1.00 31.25 274 ASN A C 1
ATOM 2153 O O . ASN A 1 274 ? -21.165 3.065 36.007 1.00 31.25 274 ASN A O 1
ATOM 2157 N N . ASN A 1 275 ? -21.540 3.421 33.831 1.00 27.97 275 ASN A N 1
ATOM 2158 C CA . ASN A 1 275 ? -20.722 4.517 33.259 1.00 27.97 275 ASN A CA 1
ATOM 2159 C C . ASN A 1 275 ? -20.139 4.086 31.899 1.00 27.97 275 ASN A C 1
ATOM 2161 O O . ASN A 1 275 ? -19.193 3.305 31.827 1.00 27.97 275 ASN A O 1
ATOM 2165 N N . ALA A 1 276 ? -20.693 4.631 30.815 1.00 29.28 276 ALA A N 1
ATOM 2166 C CA . ALA A 1 276 ? -20.100 4.552 29.488 1.00 29.28 276 ALA A CA 1
ATOM 2167 C C . ALA A 1 276 ? -18.914 5.525 29.413 1.00 29.28 276 ALA A C 1
ATOM 2169 O O . ALA A 1 276 ? -19.074 6.727 29.621 1.00 29.28 276 ALA A O 1
ATOM 2170 N N . LEU A 1 277 ? -17.723 5.004 29.129 1.00 29.25 277 LEU A N 1
ATOM 2171 C CA . LEU A 1 277 ? -16.587 5.820 28.716 1.00 29.25 277 LEU A CA 1
ATOM 2172 C C . LEU A 1 277 ? -16.887 6.367 27.315 1.00 29.25 277 LEU A C 1
ATOM 2174 O O . LEU A 1 277 ? -17.106 5.597 26.380 1.00 29.25 277 LEU A O 1
ATOM 2178 N N . LEU A 1 278 ? -16.935 7.695 27.208 1.00 32.88 278 LEU A N 1
ATOM 2179 C CA . LEU A 1 278 ? -17.052 8.447 25.960 1.00 32.88 278 LEU A CA 1
ATOM 2180 C C . LEU A 1 278 ? -15.835 8.152 25.074 1.00 32.88 278 LEU A C 1
ATOM 2182 O O . LEU A 1 278 ? -14.765 8.725 25.262 1.00 32.88 278 LEU A O 1
ATOM 2186 N N . TYR A 1 279 ? -16.005 7.240 24.123 1.00 35.19 279 TYR A N 1
ATOM 2187 C CA . TYR A 1 279 ? -15.199 7.210 22.911 1.00 35.19 279 TYR A CA 1
ATOM 2188 C C . TYR A 1 279 ? -15.971 7.954 21.830 1.00 35.19 279 TYR A C 1
ATOM 2190 O O . TYR A 1 279 ? -17.162 7.697 21.640 1.00 35.19 279 TYR A O 1
ATOM 2198 N N . ASP A 1 280 ? -15.295 8.856 21.125 1.00 37.84 280 ASP A N 1
ATOM 2199 C CA . ASP A 1 280 ? -15.897 9.563 20.005 1.00 37.84 280 ASP A CA 1
ATOM 2200 C C . ASP A 1 280 ? -16.213 8.570 18.877 1.00 37.84 280 ASP A C 1
ATOM 2202 O O . ASP A 1 280 ? -15.326 7.911 18.327 1.00 37.84 280 ASP A O 1
ATOM 2206 N N . GLU A 1 281 ? -17.497 8.423 18.546 1.00 47.97 281 GLU A N 1
ATOM 2207 C CA . GLU A 1 281 ? -17.951 7.526 17.482 1.00 47.97 281 GLU A CA 1
ATOM 2208 C C . GLU A 1 281 ? -17.770 8.232 16.130 1.00 47.97 281 GLU A C 1
ATOM 2210 O O . GLU A 1 281 ? -18.473 9.201 15.821 1.00 47.97 281 GLU A O 1
ATOM 2215 N N . LEU A 1 282 ? -16.808 7.756 15.331 1.00 49.78 282 LEU A N 1
ATOM 2216 C CA . LEU A 1 282 ? -16.571 8.206 13.958 1.00 49.78 282 LEU A CA 1
ATOM 2217 C C . LEU A 1 282 ? -17.419 7.378 12.986 1.00 49.78 282 LEU A C 1
ATOM 2219 O O . LEU A 1 282 ? -17.208 6.172 12.853 1.00 49.78 282 LEU A O 1
ATOM 2223 N N . ARG A 1 283 ? -18.326 8.035 12.259 1.00 53.91 283 ARG A N 1
ATOM 2224 C CA . ARG A 1 283 ? -19.071 7.439 11.140 1.00 53.91 283 ARG A CA 1
ATOM 2225 C C . ARG A 1 283 ? -18.637 8.063 9.826 1.00 53.91 283 ARG A C 1
ATOM 2227 O O . ARG A 1 283 ? -18.558 9.291 9.728 1.00 53.91 283 ARG A O 1
ATOM 2234 N N . LEU A 1 284 ? -18.383 7.227 8.827 1.00 58.25 284 LEU A N 1
ATOM 2235 C CA . LEU A 1 284 ? -17.958 7.650 7.501 1.00 58.25 284 LEU A CA 1
ATOM 2236 C C . LEU A 1 284 ? -19.149 7.554 6.541 1.00 58.25 284 LEU A C 1
ATOM 2238 O O . LEU A 1 284 ? -19.875 6.568 6.507 1.00 58.25 284 LEU A O 1
ATOM 2242 N N . GLY A 1 285 ? -19.389 8.612 5.770 1.00 60.25 285 GLY A N 1
ATOM 2243 C CA . GLY A 1 285 ? -20.433 8.634 4.748 1.00 60.25 285 GLY A CA 1
ATOM 2244 C C . GLY A 1 285 ? -19.917 8.173 3.383 1.00 60.25 285 GLY A C 1
ATOM 2245 O O . GLY A 1 285 ? -19.236 7.155 3.281 1.00 60.25 285 GLY A O 1
ATOM 2246 N N . GLN A 1 286 ? -20.224 8.909 2.311 1.00 71.75 286 GLN A N 1
ATOM 2247 C CA . GLN A 1 286 ? -19.810 8.537 0.952 1.00 71.75 286 GLN A CA 1
ATOM 2248 C C . GLN A 1 286 ? -18.314 8.797 0.722 1.00 71.75 286 GLN A C 1
ATOM 2250 O O . GLN A 1 286 ? -17.823 9.911 0.912 1.00 71.75 286 GLN A O 1
ATOM 2255 N N . PHE A 1 287 ? -17.597 7.761 0.287 1.00 73.62 287 PHE A N 1
ATOM 2256 C CA . PHE A 1 287 ? -16.178 7.850 -0.042 1.00 73.62 287 PHE A CA 1
ATOM 2257 C C . PHE A 1 287 ? -15.953 8.276 -1.496 1.00 73.62 287 PHE A C 1
ATOM 2259 O O . PHE A 1 287 ? -16.581 7.738 -2.413 1.00 73.62 287 PHE A O 1
ATOM 2266 N N . LYS A 1 288 ? -14.980 9.164 -1.704 1.00 75.25 288 LYS A N 1
ATOM 2267 C CA . LYS A 1 288 ? -14.463 9.578 -3.015 1.00 75.25 288 LYS A CA 1
ATOM 2268 C C . LYS A 1 288 ? -12.991 9.202 -3.160 1.00 75.25 288 LYS A C 1
ATOM 2270 O O . LYS A 1 288 ? -12.291 8.988 -2.172 1.00 75.25 288 LYS A O 1
ATOM 2275 N N . GLN A 1 289 ? -12.513 9.135 -4.398 1.00 77.75 289 GLN A N 1
ATOM 2276 C CA . GLN A 1 289 ? -11.118 8.817 -4.707 1.00 77.75 289 GLN A CA 1
ATOM 2277 C C . GLN A 1 289 ? -10.544 9.877 -5.643 1.00 77.75 289 GLN A C 1
ATOM 2279 O O . GLN A 1 289 ? -11.131 10.155 -6.688 1.00 77.75 289 GLN A O 1
ATOM 2284 N N . ARG A 1 290 ? -9.387 10.441 -5.294 1.00 80.94 290 ARG A N 1
ATOM 2285 C CA . ARG A 1 290 ? -8.553 11.247 -6.196 1.00 80.94 290 ARG A CA 1
ATOM 2286 C C . ARG A 1 290 ? -7.371 10.389 -6.630 1.00 80.94 290 ARG A C 1
ATOM 2288 O O . ARG A 1 290 ? -6.661 9.855 -5.785 1.00 80.94 290 ARG A O 1
ATOM 2295 N N . VAL A 1 291 ? -7.163 10.246 -7.936 1.00 81.94 291 VAL A N 1
ATOM 2296 C CA . VAL A 1 291 ? -6.021 9.504 -8.489 1.00 81.94 291 VAL A CA 1
ATOM 2297 C C . VAL A 1 291 ? -4.977 10.501 -8.972 1.00 81.94 291 VAL A C 1
ATOM 2299 O O . VAL A 1 291 ? -5.288 11.367 -9.784 1.00 81.94 291 VAL A O 1
ATOM 2302 N N . ILE A 1 292 ? -3.751 10.364 -8.478 1.00 75.62 292 ILE A N 1
ATOM 2303 C CA . ILE A 1 292 ? -2.566 11.082 -8.946 1.00 75.62 292 ILE A CA 1
ATOM 2304 C C . ILE A 1 292 ? -1.732 10.081 -9.747 1.00 75.62 292 ILE A C 1
ATOM 2306 O O . ILE A 1 292 ? -1.267 9.075 -9.207 1.00 75.62 292 ILE A O 1
ATOM 2310 N N . ALA A 1 293 ? -1.591 10.324 -11.049 1.00 73.88 293 ALA A N 1
ATOM 2311 C CA . ALA A 1 293 ? -0.760 9.521 -11.939 1.00 73.88 293 ALA A CA 1
ATOM 2312 C C . ALA A 1 293 ? 0.522 10.301 -12.240 1.00 73.88 293 ALA A C 1
ATOM 2314 O O . ALA A 1 293 ? 0.484 11.289 -12.969 1.00 73.88 293 ALA A O 1
ATOM 2315 N N . ALA A 1 294 ? 1.649 9.872 -11.669 1.00 71.19 294 ALA A N 1
ATOM 2316 C CA . ALA A 1 294 ? 2.904 10.594 -11.855 1.00 71.19 294 ALA A CA 1
ATOM 2317 C C . ALA A 1 294 ? 3.456 10.387 -13.274 1.00 71.19 294 ALA A C 1
ATOM 2319 O O . ALA A 1 294 ? 3.403 9.275 -13.803 1.00 71.19 294 ALA A O 1
ATOM 2320 N N . PHE A 1 295 ? 4.052 11.436 -13.847 1.00 71.44 295 PHE A N 1
ATOM 2321 C CA . PHE A 1 295 ? 4.823 11.389 -15.103 1.00 71.44 295 PHE A CA 1
ATOM 2322 C C . PHE A 1 295 ? 4.019 10.948 -16.337 1.00 71.44 295 PHE A C 1
ATOM 2324 O O . PHE A 1 295 ? 4.517 10.175 -17.154 1.00 71.44 295 PHE A O 1
ATOM 2331 N N . THR A 1 296 ? 2.763 11.393 -16.427 1.00 56.19 296 THR A N 1
ATOM 2332 C CA . THR A 1 296 ? 1.908 11.174 -17.607 1.00 56.19 296 THR A CA 1
ATOM 2333 C C . THR A 1 296 ? 2.323 12.008 -18.812 1.00 56.19 296 THR A C 1
ATOM 2335 O O . THR A 1 296 ? 2.932 13.086 -18.621 1.00 56.19 296 THR A O 1
#

Foldseek 3Di:
DDDQADPVRAGDDPDDDFPLNCCVVVQWFFEKEKAKWFQWKWKQDPNDIDTDGIPARCVVVDPDDLLCQLPDPVNLCVLLVVLLVVLVVLCVQVVQAAEEEEAADPVRLVVSCCCCCPVVVFFEAEAEPPDPCSPVVLVCSLPDSHHYYYYYPPQLDDDARQSYAEYEYSHPDLDLSSVVSRQRNNTGDDPTPDNHHYYYYHPYDSVVVSLVVSLVRDDPSPPPDPPDDDDDDDDDDDDDDDDDDDDDDDDDDDDDDDDDDDDDPDDDDDDDDDDDDDDIDMDGDDMDIDMDGHND

pLDDT: mean 72.97, std 24.74, range [22.16, 97.94]

Secondary structure (DSSP, 8-state):
----B-TT--B--S----HHHHHHTTSBPPEEEEEEEES-EEEEETTEEEEESSHHHHHHHSS--HHHHHT-HHHHHHHHHHHHHHHHHHHHH-TT-EEEEEESSHHHHHHHHHHHHHTT---EEEE-TTSS-HHHHHHHHHHS---EEEESSGGGSS---TTEEEEEEE-S---HHHHHHHHHHH-B--S-S---EEEEEE--HHHHHHHHHHHTT--GGG---------------------------------------------S------------EEE---EEEEEEETT-